Protein AF-A0A848DSX6-F1 (afdb_monomer_lite)

Radius of gyration: 19.93 Å; chains: 1; bounding box: 46×34×66 Å

Sequence (196 aa):
MTITPATATTQTGYCTSQAIRSPGSRGRYTVILGDTEESAELEASHLDRLSPAVDGFVLAASRLPDAELADLHGKPVVLFDREVSGLPSVVTDSAEGSRQIIEHLVALGHRSITYLLAIGALQRLLRRGVDVPGAVSVVGYDDIFGSDFCNPPPTTLTGPAEQAGPAGPALDRPGSPDPHLPLTRESGSPRPRVGV

pLDDT: mean 73.38, std 21.45, range [29.53, 96.94]

Secondary structure (DSSP, 8-state):
----EEEESTTHHHHHHHHHT-TT-------EEE--TT-HHHHHHHHHHHGGG-SEEEEES--S-HHHHHTSTT--EEEES---TTS-EE---HHHHHHHHHHHHHHTT--------HHHHHHHHHHTT--TTTT---EEES--GGGGGSSSPPEEEPPHHHHSTT--S------PPPS---EEE---PPPP----

Structure (mmCIF, N/CA/C/O backbone):
data_AF-A0A848DSX6-F1
#
_entry.id   AF-A0A848DSX6-F1
#
loop_
_atom_site.group_PDB
_atom_site.id
_atom_site.type_symbol
_atom_site.label_atom_id
_atom_site.label_alt_id
_atom_site.label_comp_id
_atom_site.label_asym_id
_atom_site.label_entity_id
_atom_site.label_seq_id
_atom_site.pdbx_PDB_ins_code
_atom_site.Cartn_x
_atom_site.Cartn_y
_atom_site.Cartn_z
_atom_site.occupancy
_atom_site.B_iso_or_equiv
_atom_site.auth_seq_id
_atom_site.auth_comp_id
_atom_site.auth_asym_id
_atom_site.auth_atom_id
_atom_site.pdbx_PDB_model_num
ATOM 1 N N . MET A 1 1 ? -17.002 14.402 22.858 1.00 32.16 1 MET A N 1
ATOM 2 C CA . MET A 1 1 ? -16.662 13.003 22.556 1.00 32.16 1 MET A CA 1
ATOM 3 C C . MET A 1 1 ? -15.374 13.058 21.765 1.00 32.16 1 MET A C 1
ATOM 5 O O . MET A 1 1 ? -15.381 13.549 20.644 1.00 32.16 1 MET A O 1
ATOM 9 N N . THR A 1 2 ? -14.260 12.785 22.435 1.00 36.38 2 THR A N 1
ATOM 10 C CA . THR A 1 2 ? -12.929 12.774 21.819 1.00 36.38 2 THR A CA 1
ATOM 11 C C . THR A 1 2 ? -12.846 11.486 21.018 1.00 36.38 2 THR A C 1
ATOM 13 O O . THR A 1 2 ? -13.298 10.465 21.515 1.00 36.38 2 THR A O 1
ATOM 16 N N . ILE A 1 3 ? -12.386 11.550 19.772 1.00 41.19 3 ILE A N 1
ATOM 17 C CA . ILE A 1 3 ? -12.010 10.353 19.023 1.00 41.19 3 ILE A CA 1
ATOM 18 C C . ILE A 1 3 ? -10.488 10.338 19.013 1.00 41.19 3 ILE A C 1
ATOM 20 O O . ILE A 1 3 ? -9.867 11.272 18.514 1.00 41.19 3 ILE A O 1
ATOM 24 N N . THR A 1 4 ? -9.875 9.333 19.615 1.00 42.12 4 THR A N 1
ATOM 25 C CA . THR A 1 4 ? -8.427 9.130 19.527 1.00 42.12 4 THR A CA 1
ATOM 26 C C . THR A 1 4 ? -8.168 8.114 18.418 1.00 42.12 4 THR A C 1
ATOM 28 O O . THR A 1 4 ? -8.227 6.927 18.713 1.00 42.12 4 THR A O 1
ATOM 31 N N . PRO A 1 5 ? -7.983 8.495 17.138 1.00 46.31 5 PRO A N 1
ATOM 32 C CA . PRO A 1 5 ? -7.716 7.512 16.097 1.00 46.31 5 PRO A CA 1
ATOM 33 C C . PRO A 1 5 ? -6.292 6.970 16.247 1.00 46.31 5 PRO A C 1
ATOM 35 O O . PRO A 1 5 ? -5.333 7.740 16.362 1.00 46.31 5 PRO A O 1
ATOM 38 N N . ALA A 1 6 ? -6.158 5.645 16.226 1.00 44.06 6 ALA A N 1
ATOM 39 C CA . ALA A 1 6 ? -4.888 5.000 15.928 1.00 44.06 6 ALA A CA 1
ATOM 40 C C . ALA A 1 6 ? -4.778 4.791 14.411 1.00 44.06 6 ALA A C 1
ATOM 42 O O . ALA A 1 6 ? -5.692 4.205 13.828 1.00 44.06 6 ALA A O 1
ATOM 43 N N . THR A 1 7 ? -3.707 5.280 13.780 1.00 50.25 7 THR A N 1
ATOM 44 C CA . THR A 1 7 ? -3.407 5.016 12.362 1.00 50.25 7 THR A CA 1
ATOM 45 C C . THR A 1 7 ? -2.271 4.007 12.259 1.00 50.25 7 THR A C 1
ATOM 47 O O . THR A 1 7 ? -1.223 4.224 12.867 1.00 50.25 7 THR A O 1
ATOM 50 N N . ALA A 1 8 ? -2.470 2.935 11.491 1.00 40.97 8 ALA A N 1
ATOM 51 C CA . ALA A 1 8 ? -1.435 1.964 11.140 1.00 40.97 8 ALA A CA 1
ATOM 52 C C . ALA A 1 8 ? -0.819 2.280 9.757 1.00 40.97 8 ALA A C 1
ATOM 54 O O . ALA A 1 8 ? -1.580 2.567 8.836 1.00 40.97 8 ALA A O 1
ATOM 55 N N . THR A 1 9 ? 0.516 2.194 9.616 1.00 44.34 9 THR A N 1
ATOM 56 C CA . THR A 1 9 ? 1.320 2.074 8.360 1.00 44.34 9 THR A CA 1
ATOM 57 C C . THR A 1 9 ? 2.111 3.309 7.853 1.00 44.34 9 THR A C 1
ATOM 59 O O . THR A 1 9 ? 1.690 4.467 7.926 1.00 44.34 9 THR A O 1
ATOM 62 N N . THR A 1 10 ? 3.297 3.011 7.301 1.00 41.25 10 THR A N 1
ATOM 63 C CA . THR A 1 10 ? 4.564 3.777 7.265 1.00 41.25 10 THR A CA 1
ATOM 64 C C . THR A 1 10 ? 4.661 4.967 6.282 1.00 41.25 10 THR A C 1
ATOM 66 O O . THR A 1 10 ? 5.623 5.725 6.352 1.00 41.25 10 THR A O 1
ATOM 69 N N . GLN A 1 11 ? 3.674 5.223 5.413 1.00 42.34 11 GLN A N 1
ATOM 70 C CA . GLN A 1 11 ? 3.642 6.441 4.567 1.00 42.34 11 GLN A CA 1
ATOM 71 C C . GLN A 1 11 ? 2.221 6.999 4.395 1.00 42.34 11 GLN A C 1
ATOM 73 O O . GLN A 1 11 ? 1.993 8.201 4.546 1.00 42.34 11 GLN A O 1
ATOM 78 N N . THR A 1 12 ? 1.234 6.116 4.235 1.00 49.44 12 THR A N 1
ATOM 79 C CA . THR A 1 12 ? -0.200 6.447 4.260 1.00 49.44 12 THR A CA 1
ATOM 80 C C . THR A 1 12 ? -0.631 7.119 5.568 1.00 49.44 12 THR A C 1
ATOM 82 O O . THR A 1 12 ? -1.540 7.956 5.578 1.00 49.44 12 THR A O 1
ATOM 85 N N . GLY A 1 13 ? 0.064 6.827 6.674 1.00 51.28 13 GLY A N 1
ATOM 86 C CA . GLY A 1 13 ? -0.155 7.469 7.966 1.00 51.28 13 GLY A CA 1
ATOM 87 C C . GLY A 1 13 ? 0.056 8.987 7.952 1.00 51.28 13 GLY A C 1
ATOM 88 O O . GLY A 1 13 ? -0.668 9.702 8.645 1.00 51.28 13 GLY A O 1
ATOM 89 N N . TYR A 1 14 ? 0.973 9.512 7.128 1.00 51.62 14 TYR A N 1
ATOM 90 C CA . TYR A 1 14 ? 1.219 10.955 7.052 1.00 51.62 14 TYR A CA 1
ATOM 91 C C . TYR A 1 14 ? 0.039 11.692 6.408 1.00 51.62 14 TYR A C 1
ATOM 93 O O . TYR A 1 14 ? -0.532 12.582 7.043 1.00 51.62 14 TYR A O 1
ATOM 101 N N . CYS A 1 15 ? -0.399 11.265 5.219 1.00 51.78 15 CYS A N 1
ATOM 102 C CA . CYS A 1 15 ? -1.561 11.838 4.529 1.00 51.78 15 CYS A CA 1
ATOM 103 C C . CYS A 1 15 ? -2.845 11.694 5.360 1.00 51.78 15 CYS A C 1
ATOM 105 O O . CYS A 1 15 ? -3.596 12.655 5.530 1.00 51.78 15 CYS A O 1
ATOM 107 N N . THR A 1 16 ? -3.043 10.531 5.989 1.00 54.22 16 THR A N 1
ATOM 108 C CA . THR A 1 16 ? -4.184 10.282 6.884 1.00 54.22 16 THR A CA 1
ATOM 109 C C . THR A 1 16 ? -4.165 11.221 8.096 1.00 54.22 16 THR A C 1
ATOM 111 O O . THR A 1 16 ? -5.185 11.820 8.442 1.00 54.22 16 THR A O 1
ATOM 114 N N . SER A 1 17 ? -2.997 11.429 8.718 1.00 55.53 17 SER A N 1
ATOM 115 C CA . SER A 1 17 ? -2.856 12.358 9.849 1.00 55.53 17 SER A CA 1
ATOM 116 C C . SER A 1 17 ? -3.124 13.817 9.458 1.00 55.53 17 SER A C 1
ATOM 118 O O . SER A 1 17 ? -3.636 14.595 10.270 1.00 55.53 17 SER A O 1
ATOM 120 N N . GLN A 1 18 ? -2.807 14.200 8.216 1.00 54.41 18 GLN A N 1
ATOM 121 C CA . GLN A 1 18 ? -3.107 15.526 7.683 1.00 54.41 18 GLN A CA 1
ATOM 122 C C . GLN A 1 18 ? -4.596 15.702 7.374 1.00 54.41 18 GLN A C 1
ATOM 124 O O . GLN A 1 18 ? -5.161 16.734 7.741 1.00 54.41 18 GLN A O 1
ATOM 129 N N . ALA A 1 19 ? -5.243 14.693 6.785 1.00 55.66 19 ALA A N 1
ATOM 130 C CA . ALA A 1 19 ? -6.680 14.699 6.519 1.00 55.66 19 ALA A CA 1
ATOM 131 C C . ALA A 1 19 ? -7.494 14.839 7.821 1.00 55.66 19 ALA A C 1
ATOM 133 O O . ALA A 1 19 ? -8.387 15.676 7.930 1.00 55.66 19 ALA A O 1
ATOM 134 N N . ILE A 1 20 ? -7.121 14.119 8.883 1.00 56.25 20 ILE A N 1
ATOM 135 C CA . ILE A 1 20 ? -7.813 14.215 10.182 1.00 56.25 20 ILE A CA 1
ATOM 136 C C . ILE A 1 20 ? -7.676 15.619 10.815 1.00 56.25 20 ILE A C 1
ATOM 138 O O . ILE A 1 20 ? -8.567 16.070 11.536 1.00 56.25 20 ILE A O 1
ATOM 142 N N . ARG A 1 21 ? -6.580 16.343 10.543 1.00 51.91 21 ARG A N 1
ATOM 143 C CA . ARG A 1 21 ? -6.243 17.642 11.166 1.00 51.91 21 ARG A CA 1
ATOM 144 C C . ARG A 1 21 ? -6.783 18.879 10.440 1.00 51.91 21 ARG A C 1
ATOM 146 O O . ARG A 1 21 ? -6.431 20.002 10.804 1.00 51.91 21 ARG A O 1
ATOM 153 N N . SER A 1 22 ? -7.613 18.707 9.422 1.00 48.25 22 SER A N 1
ATOM 154 C CA . SER A 1 22 ? -8.060 19.795 8.552 1.00 48.25 22 SER A CA 1
ATOM 155 C C . SER A 1 22 ? -8.807 20.938 9.286 1.00 48.25 22 SER A C 1
ATOM 157 O O . SER A 1 22 ? -9.561 20.688 10.237 1.00 48.25 22 SER A O 1
ATOM 159 N N . PRO A 1 23 ? -8.657 22.212 8.843 1.00 42.34 23 PRO A N 1
ATOM 160 C CA . PRO A 1 23 ? -9.065 23.416 9.596 1.00 42.34 23 PRO A CA 1
ATOM 161 C C . PRO A 1 23 ? -10.576 23.610 9.830 1.00 42.34 23 PRO A C 1
ATOM 163 O O . PRO A 1 23 ? -10.979 24.599 10.438 1.00 42.34 23 PRO A O 1
ATOM 166 N N . GLY A 1 24 ? -11.424 22.702 9.340 1.00 45.44 24 GLY A N 1
ATOM 167 C CA . GLY A 1 24 ? -12.879 22.744 9.518 1.00 45.44 24 GLY A CA 1
ATOM 168 C C . GLY A 1 24 ? -13.409 21.857 10.648 1.00 45.44 24 GLY A C 1
ATOM 169 O O . GLY A 1 24 ? -14.580 21.977 11.015 1.00 45.44 24 GLY A O 1
ATOM 170 N N . SER A 1 25 ? -12.584 20.967 11.212 1.00 48.25 25 SER A N 1
ATOM 171 C CA . SER A 1 25 ? -13.030 20.056 12.267 1.00 48.25 25 SER A CA 1
ATOM 172 C C . SER A 1 25 ? -13.048 20.766 13.628 1.00 48.25 25 SER A C 1
ATOM 174 O O . SER A 1 25 ? -12.044 21.257 14.133 1.00 48.25 25 SER A O 1
ATOM 176 N N . ARG A 1 26 ? -14.229 20.853 14.250 1.00 45.62 26 ARG A N 1
ATOM 177 C CA . ARG A 1 26 ? -14.405 21.442 15.594 1.00 45.62 26 ARG A CA 1
ATOM 178 C C . ARG A 1 26 ? -14.001 20.487 16.732 1.00 45.62 26 ARG A C 1
ATOM 180 O O . ARG A 1 26 ? -14.232 20.798 17.899 1.00 45.62 26 ARG A O 1
ATOM 187 N N . GLY A 1 27 ? -13.435 19.325 16.406 1.00 55.62 27 GLY A N 1
ATOM 188 C CA . GLY A 1 27 ? -13.006 18.311 17.366 1.00 55.62 27 GLY A CA 1
ATOM 189 C C . GLY A 1 27 ? -11.527 18.459 17.706 1.00 55.62 27 GLY A C 1
ATOM 190 O O . GLY A 1 27 ? -10.691 18.603 16.821 1.00 55.62 27 GLY A O 1
ATOM 191 N N . ARG A 1 28 ? -11.185 18.410 18.996 1.00 62.72 28 ARG A N 1
ATOM 192 C CA . ARG A 1 28 ? -9.802 18.159 19.416 1.00 62.72 28 ARG A CA 1
ATOM 193 C C . ARG A 1 28 ? -9.592 16.651 19.378 1.00 62.72 28 ARG A C 1
ATOM 195 O O . ARG A 1 28 ? -10.238 15.942 20.145 1.00 62.72 28 ARG A O 1
ATOM 202 N N . TYR A 1 29 ? -8.718 16.189 18.495 1.00 69.81 29 TYR A N 1
ATOM 203 C CA . TYR A 1 29 ? -8.348 14.782 18.381 1.00 69.81 29 TYR A CA 1
ATOM 204 C C . TYR A 1 29 ? -6.880 14.602 18.752 1.00 69.81 29 TYR A C 1
ATOM 206 O O . TYR A 1 29 ? -6.040 15.438 18.409 1.00 69.81 29 TYR A O 1
ATOM 214 N N . THR A 1 30 ? -6.585 13.503 19.436 1.00 74.00 30 THR A N 1
ATOM 215 C CA . THR A 1 30 ? -5.219 13.023 19.643 1.00 74.00 30 THR A CA 1
ATOM 216 C C . THR A 1 30 ? -5.027 11.834 18.718 1.00 74.00 30 THR A C 1
ATOM 218 O O . THR A 1 30 ? -5.784 10.877 18.804 1.00 74.00 30 THR A O 1
ATOM 221 N N . VAL A 1 31 ? -4.047 11.895 17.821 1.00 77.06 31 VAL A N 1
ATOM 222 C CA . VAL A 1 31 ? -3.745 10.785 16.908 1.00 77.06 31 VAL A CA 1
ATOM 223 C C . VAL A 1 31 ? -2.615 9.959 17.510 1.00 77.06 31 VAL A C 1
ATOM 225 O O . VAL A 1 31 ? -1.581 10.519 17.879 1.00 77.06 31 VAL A O 1
ATOM 228 N N . ILE A 1 32 ? -2.809 8.645 17.605 1.00 80.19 32 ILE A N 1
ATOM 229 C CA . ILE A 1 32 ? -1.748 7.690 17.938 1.00 80.19 32 ILE A CA 1
ATOM 230 C C . ILE A 1 32 ? -1.324 7.020 16.631 1.00 80.19 32 ILE A C 1
ATOM 232 O O . ILE A 1 32 ? -2.162 6.587 15.852 1.00 80.19 32 ILE A O 1
ATOM 236 N N . LEU A 1 33 ? -0.028 6.955 16.353 1.00 80.88 33 LEU A N 1
ATOM 237 C CA . LEU A 1 33 ? 0.476 6.266 15.166 1.00 80.88 33 LEU A CA 1
ATOM 238 C C . LEU A 1 33 ? 1.100 4.940 15.594 1.00 80.88 33 LEU A C 1
ATOM 240 O O . LEU A 1 33 ? 1.902 4.911 16.528 1.00 80.88 33 LEU A O 1
ATOM 244 N N . GLY A 1 34 ? 0.717 3.861 14.919 1.00 80.44 34 GLY A N 1
ATOM 245 C CA . GLY A 1 34 ? 1.351 2.553 15.007 1.00 80.44 34 GLY A CA 1
ATOM 246 C C . GLY A 1 34 ? 1.945 2.181 13.653 1.00 80.44 34 GLY A C 1
ATOM 247 O O . GLY A 1 34 ? 1.364 2.471 12.615 1.00 80.44 34 GLY A O 1
ATOM 248 N N . ASP A 1 35 ? 3.103 1.539 13.640 1.00 82.25 35 ASP A N 1
ATOM 249 C CA . ASP A 1 35 ? 3.588 0.853 12.445 1.00 82.25 35 ASP A CA 1
ATOM 250 C C . ASP A 1 35 ? 3.368 -0.641 12.655 1.00 82.25 35 ASP A C 1
ATOM 252 O O . ASP A 1 35 ? 3.690 -1.164 13.719 1.00 82.25 35 ASP A O 1
ATOM 256 N N . THR A 1 36 ? 2.753 -1.308 11.689 1.00 83.88 36 THR A N 1
ATOM 257 C CA . THR A 1 36 ? 2.491 -2.748 11.748 1.00 83.88 36 THR A CA 1
ATOM 258 C C . THR A 1 36 ? 3.470 -3.534 10.892 1.00 83.88 36 THR A C 1
ATOM 260 O O . THR A 1 36 ? 3.379 -4.756 10.869 1.00 83.88 36 THR A O 1
ATOM 263 N N . GLU A 1 37 ? 4.403 -2.857 10.210 1.00 82.00 37 GLU A N 1
ATOM 264 C CA . GLU A 1 37 ? 5.414 -3.460 9.337 1.00 82.00 37 GLU A CA 1
ATOM 265 C C . GLU A 1 37 ? 4.804 -4.483 8.379 1.00 82.00 37 GLU A C 1
ATOM 267 O O . GLU A 1 37 ? 5.350 -5.565 8.160 1.00 82.00 37 GLU A O 1
ATOM 272 N N . GLU A 1 38 ? 3.623 -4.164 7.840 1.00 80.62 38 GLU A N 1
ATOM 273 C CA . GLU A 1 38 ? 2.927 -5.051 6.919 1.00 80.62 38 GLU A CA 1
ATOM 274 C C . GLU A 1 38 ? 2.583 -6.442 7.535 1.00 80.62 38 GLU A C 1
ATOM 276 O O . GLU A 1 38 ? 2.304 -7.397 6.815 1.00 80.62 38 GLU A O 1
ATOM 281 N N . SER A 1 39 ? 2.565 -6.605 8.860 1.00 84.44 39 SER A N 1
ATOM 282 C CA . SER A 1 39 ? 2.244 -7.869 9.544 1.00 84.44 39 SER A CA 1
ATOM 283 C C . SER A 1 39 ? 0.853 -7.828 10.170 1.00 84.44 39 SER A C 1
ATOM 285 O O . SER A 1 39 ? 0.536 -6.942 10.965 1.00 84.44 39 SER A O 1
ATOM 287 N N . ALA A 1 40 ? 0.038 -8.841 9.856 1.00 88.31 40 ALA A N 1
ATOM 288 C CA . ALA A 1 40 ? -1.275 -9.025 10.472 1.00 88.31 40 ALA A CA 1
ATOM 289 C C . ALA A 1 40 ? -1.152 -9.297 11.981 1.00 88.31 40 ALA A C 1
ATOM 291 O O . ALA A 1 40 ? -1.955 -8.817 12.774 1.00 88.31 40 ALA A O 1
ATOM 292 N N . GLU A 1 41 ? -0.115 -10.027 12.395 1.00 89.75 41 GLU A N 1
ATOM 293 C CA . GLU A 1 41 ? 0.139 -10.370 13.793 1.00 89.75 41 GLU A CA 1
ATOM 294 C C . GLU A 1 41 ? 0.525 -9.136 14.622 1.00 89.75 41 GLU A C 1
ATOM 296 O O . GLU A 1 41 ? 0.014 -8.942 15.729 1.00 89.75 41 GLU A O 1
ATOM 301 N N . LEU A 1 42 ? 1.410 -8.283 14.089 1.00 88.19 42 LEU A N 1
ATOM 302 C CA . LEU A 1 42 ? 1.767 -7.014 14.730 1.00 88.19 42 LEU A CA 1
ATOM 303 C C . LEU A 1 42 ? 0.577 -6.055 14.765 1.00 88.19 42 LEU A C 1
ATOM 305 O O . LEU A 1 42 ? 0.367 -5.391 15.780 1.00 88.19 42 LEU A O 1
ATOM 309 N N . GLU A 1 43 ? -0.217 -6.013 13.694 1.00 90.06 43 GLU A N 1
ATOM 310 C CA . GLU A 1 43 ? -1.453 -5.238 13.638 1.00 90.06 43 GLU A CA 1
ATOM 311 C C . GLU A 1 43 ? -2.425 -5.659 14.743 1.00 90.06 43 GLU A C 1
ATOM 313 O O . GLU A 1 43 ? -2.763 -4.824 15.581 1.00 90.06 43 GLU A O 1
ATOM 318 N N . ALA A 1 44 ? -2.778 -6.943 14.843 1.00 90.31 44 ALA A N 1
ATOM 319 C CA . ALA A 1 44 ? -3.660 -7.454 15.895 1.00 90.31 44 ALA A CA 1
ATOM 320 C C . ALA A 1 44 ? -3.145 -7.109 17.306 1.00 90.31 44 ALA A C 1
ATOM 322 O O . ALA A 1 44 ? -3.874 -6.547 18.122 1.00 90.31 44 ALA A O 1
ATOM 323 N N . SER A 1 45 ? -1.854 -7.347 17.570 1.00 89.81 45 SER A N 1
ATOM 324 C CA . SER A 1 45 ? -1.217 -7.015 18.853 1.00 89.81 45 SER A CA 1
ATOM 325 C C . SER A 1 45 ? -1.283 -5.514 19.180 1.00 89.81 45 SER A C 1
ATOM 327 O O . SER A 1 45 ? -1.478 -5.129 20.338 1.00 89.81 45 SER A O 1
ATOM 329 N N . HIS A 1 46 ? -1.128 -4.635 18.186 1.00 88.50 46 HIS A N 1
ATOM 330 C CA . HIS A 1 46 ? -1.276 -3.193 18.381 1.00 88.50 46 HIS A CA 1
ATOM 331 C C . HIS A 1 46 ? -2.723 -2.792 18.657 1.00 88.50 46 HIS A C 1
ATOM 333 O O . HIS A 1 46 ? -2.950 -1.975 19.553 1.00 88.50 46 HIS A O 1
ATOM 339 N N . LEU A 1 47 ? -3.690 -3.375 17.948 1.00 89.94 47 LEU A N 1
ATOM 340 C CA . LEU A 1 47 ? -5.109 -3.094 18.158 1.00 89.94 47 LEU A CA 1
ATOM 341 C C . LEU A 1 47 ? -5.563 -3.543 19.546 1.00 89.94 47 LEU A C 1
ATOM 343 O O . LEU A 1 47 ? -6.142 -2.731 20.264 1.00 89.94 47 LEU A O 1
ATOM 347 N N . ASP A 1 48 ? -5.184 -4.744 19.985 1.00 90.62 48 ASP A N 1
ATOM 348 C CA . ASP A 1 48 ? -5.477 -5.249 21.331 1.00 90.62 48 ASP A CA 1
ATOM 349 C C . ASP A 1 48 ? -4.938 -4.313 22.423 1.00 90.62 48 ASP A C 1
ATOM 351 O O . ASP A 1 48 ? -5.633 -3.964 23.382 1.00 90.62 48 ASP A O 1
ATOM 355 N N . ARG A 1 49 ? -3.683 -3.870 22.277 1.00 89.62 49 ARG A N 1
ATOM 356 C CA . ARG A 1 49 ? -3.012 -3.017 23.269 1.00 89.62 49 ARG A CA 1
ATOM 357 C C . ARG A 1 49 ? -3.553 -1.595 23.294 1.00 89.62 49 ARG A C 1
ATOM 359 O O . ARG A 1 49 ? -3.599 -0.988 24.364 1.00 89.62 49 ARG A O 1
ATOM 366 N N . LEU A 1 50 ? -3.901 -1.046 22.133 1.00 89.50 50 LEU A N 1
ATOM 367 C CA . LEU A 1 50 ? -4.367 0.333 22.012 1.00 89.50 50 LEU A CA 1
ATOM 368 C C . LEU A 1 50 ? -5.868 0.456 22.232 1.00 89.50 50 LEU A C 1
ATOM 370 O O . LEU A 1 50 ? -6.301 1.516 22.677 1.00 89.50 50 LEU A O 1
ATOM 374 N N . SER A 1 51 ? -6.641 -0.610 21.998 1.00 89.75 51 SER A N 1
ATOM 375 C CA . SER A 1 51 ? -8.099 -0.617 22.118 1.00 89.75 51 SER A CA 1
ATOM 376 C C . SER A 1 51 ? -8.572 0.061 23.404 1.00 89.75 51 SER A C 1
ATOM 378 O O . SER A 1 51 ? -9.319 1.024 23.285 1.00 89.75 51 SER A O 1
ATOM 380 N N . PRO A 1 52 ? -8.093 -0.252 24.624 1.00 90.38 52 PRO A N 1
ATOM 381 C CA . PRO A 1 52 ? -8.580 0.412 25.840 1.00 90.38 52 PRO A CA 1
ATOM 382 C C . PRO A 1 52 ? -8.366 1.936 25.894 1.00 90.38 52 PRO A C 1
ATOM 384 O O . PRO A 1 52 ? -9.078 2.617 26.628 1.00 90.38 52 PRO A O 1
ATOM 387 N N . ALA A 1 53 ? -7.396 2.468 25.147 1.00 88.19 53 ALA A N 1
ATOM 388 C CA . ALA A 1 53 ? -6.987 3.873 25.179 1.00 88.19 53 ALA A CA 1
ATOM 389 C C . ALA A 1 53 ? -7.528 4.714 24.009 1.00 88.19 53 ALA A C 1
ATOM 391 O O . ALA A 1 53 ? -7.372 5.935 24.025 1.00 88.19 53 ALA A O 1
ATOM 392 N N . VAL A 1 54 ? -8.136 4.081 23.000 1.00 85.88 54 VAL A N 1
ATOM 393 C CA . VAL A 1 54 ? -8.621 4.749 21.784 1.00 85.88 54 VAL A CA 1
ATOM 394 C C . VAL A 1 54 ? -10.129 4.640 21.631 1.00 85.88 54 VAL A C 1
ATOM 396 O O . VAL A 1 54 ? -10.750 3.691 22.097 1.00 85.88 54 VAL A O 1
ATOM 399 N N . ASP A 1 55 ? -10.745 5.595 20.949 1.00 85.00 55 ASP A N 1
ATOM 400 C CA . ASP A 1 55 ? -12.203 5.619 20.753 1.00 85.00 55 ASP A CA 1
ATOM 401 C C . ASP A 1 55 ? -12.627 4.993 19.417 1.00 85.00 55 ASP A C 1
ATOM 403 O O . ASP A 1 55 ? -13.808 4.738 19.203 1.00 85.00 55 ASP A O 1
ATOM 407 N N . GLY A 1 56 ? -11.671 4.756 18.519 1.00 86.12 56 GLY A N 1
ATOM 408 C CA . GLY A 1 56 ? -11.885 4.183 17.197 1.00 86.12 56 GLY A CA 1
ATOM 409 C C . GLY A 1 56 ? -10.571 4.028 16.437 1.00 86.12 56 GLY A C 1
ATOM 410 O O . GLY A 1 56 ? -9.520 4.493 16.884 1.00 86.12 56 GLY A O 1
ATOM 411 N N . PHE A 1 57 ? -10.641 3.381 15.281 1.00 88.12 57 PHE A N 1
ATOM 412 C CA . PHE A 1 57 ? -9.472 3.021 14.487 1.00 88.12 57 PHE A CA 1
ATOM 413 C C . PHE A 1 57 ? -9.567 3.548 13.060 1.00 88.12 57 PHE A C 1
ATOM 415 O O . PHE A 1 57 ? -10.640 3.572 12.456 1.00 88.12 57 PHE A O 1
ATOM 422 N N . VAL A 1 58 ? -8.415 3.941 12.517 1.00 86.44 58 VAL A N 1
ATOM 423 C CA . VAL A 1 58 ? -8.241 4.184 11.087 1.00 86.44 58 VAL A CA 1
ATOM 424 C C . VAL A 1 58 ? -7.159 3.234 10.595 1.00 86.44 58 VAL A C 1
ATOM 426 O O . VAL A 1 58 ? -5.998 3.372 10.971 1.00 86.44 58 VAL A O 1
ATOM 429 N N . LEU A 1 59 ? -7.525 2.252 9.780 1.00 86.25 59 LEU A N 1
ATOM 430 C CA . LEU A 1 59 ? -6.605 1.196 9.356 1.00 86.25 59 LEU A CA 1
ATOM 431 C C . LEU A 1 59 ? -6.242 1.387 7.888 1.00 86.25 59 LEU A C 1
ATOM 433 O O . LEU A 1 59 ? -7.107 1.269 7.021 1.00 86.25 59 LEU A O 1
ATOM 437 N N . ALA A 1 60 ? -4.974 1.690 7.608 1.00 82.81 60 ALA A N 1
ATOM 438 C CA . ALA A 1 60 ? -4.491 1.876 6.245 1.00 82.81 60 ALA A CA 1
ATOM 439 C C . ALA A 1 60 ? -3.813 0.607 5.723 1.00 82.81 60 ALA A C 1
ATOM 441 O O . ALA A 1 60 ? -2.871 0.115 6.347 1.00 82.81 60 ALA A O 1
ATOM 442 N N . ALA A 1 61 ? -4.300 0.106 4.583 1.00 82.06 61 ALA A N 1
ATOM 443 C CA . ALA A 1 61 ? -3.852 -1.122 3.929 1.00 82.06 61 ALA A CA 1
ATOM 444 C C . ALA A 1 61 ? -3.746 -2.315 4.903 1.00 82.06 61 ALA A C 1
ATOM 446 O O . ALA A 1 61 ? -2.784 -3.082 4.863 1.00 82.06 61 ALA A O 1
ATOM 447 N N . SER A 1 62 ? -4.735 -2.441 5.803 1.00 86.94 62 SER A N 1
ATOM 448 C CA . SER A 1 62 ? -4.780 -3.478 6.845 1.00 86.94 62 SER A CA 1
ATOM 449 C C . SER A 1 62 ? -4.525 -4.868 6.267 1.00 86.94 62 SER A C 1
ATOM 451 O O . SER A 1 62 ? -4.991 -5.173 5.165 1.00 86.94 62 SER A O 1
ATOM 453 N N . ARG A 1 63 ? -3.861 -5.737 7.033 1.00 87.88 63 ARG A N 1
ATOM 454 C CA . ARG A 1 63 ? -3.628 -7.149 6.681 1.00 87.88 63 ARG A CA 1
ATOM 455 C C . ARG A 1 63 ? -4.552 -8.121 7.410 1.00 87.88 63 ARG A C 1
ATOM 457 O O . ARG A 1 63 ? -4.513 -9.314 7.122 1.00 87.88 63 ARG A O 1
ATOM 464 N N . LEU A 1 64 ? -5.394 -7.632 8.320 1.00 90.44 64 LEU A N 1
ATOM 465 C CA . LEU A 1 64 ? -6.305 -8.478 9.094 1.00 90.44 64 LEU A CA 1
ATOM 466 C C . LEU A 1 64 ? -7.412 -9.094 8.229 1.00 90.44 64 LEU A C 1
ATOM 468 O O . LEU A 1 64 ? -7.831 -8.478 7.253 1.00 90.44 64 LEU A O 1
ATOM 472 N N . PRO A 1 65 ? -7.945 -10.276 8.556 1.00 91.44 65 PRO A N 1
ATOM 473 C CA . PRO A 1 65 ? -9.126 -10.819 7.888 1.00 91.44 65 PRO A CA 1
ATOM 474 C C . PRO A 1 6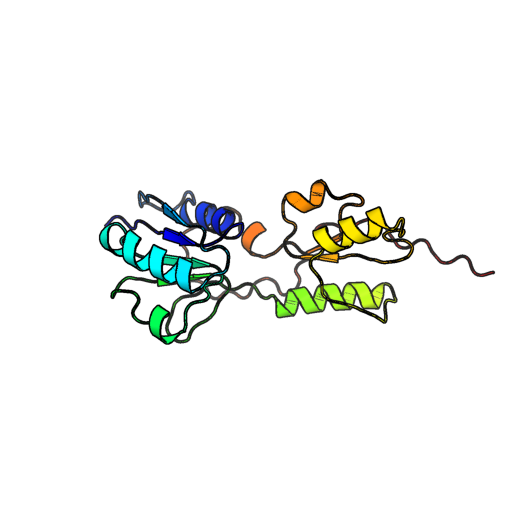5 ? -10.364 -9.915 8.030 1.00 91.44 65 PRO A C 1
ATOM 476 O O . PRO A 1 65 ? -10.574 -9.292 9.068 1.00 91.44 65 PRO A O 1
ATOM 479 N N . ASP A 1 66 ? -11.242 -9.902 7.021 1.00 92.94 66 ASP A N 1
ATOM 480 C CA . ASP A 1 66 ? -12.464 -9.071 7.003 1.00 92.94 66 ASP A CA 1
ATOM 481 C C . ASP A 1 66 ? -13.361 -9.279 8.235 1.00 92.94 66 ASP A C 1
ATOM 483 O O . ASP A 1 66 ? -13.960 -8.333 8.745 1.00 92.94 66 ASP A O 1
ATOM 487 N N . ALA A 1 67 ? -13.432 -10.516 8.735 1.00 88.88 67 ALA A N 1
ATOM 488 C CA . ALA A 1 67 ? -14.220 -10.860 9.915 1.00 88.88 67 ALA A CA 1
ATOM 489 C C . ALA A 1 67 ? -13.711 -10.171 11.193 1.00 88.88 67 ALA A C 1
ATOM 491 O O . ALA A 1 67 ? -14.517 -9.810 12.045 1.00 88.88 67 ALA A O 1
ATOM 492 N N . GLU A 1 68 ? -12.398 -9.963 11.315 1.00 88.44 68 GLU A N 1
ATOM 493 C CA . GLU A 1 68 ? -11.792 -9.280 12.466 1.00 88.44 68 GLU A CA 1
ATOM 494 C C . GLU A 1 68 ? -11.988 -7.762 12.383 1.00 88.44 68 GLU A C 1
ATOM 496 O O . GLU A 1 68 ? -12.185 -7.098 13.397 1.00 88.44 68 GLU A O 1
ATOM 501 N N . LEU A 1 69 ? -12.008 -7.213 11.166 1.00 88.19 69 LEU A N 1
ATOM 502 C CA . LEU A 1 69 ? -12.266 -5.792 10.931 1.00 88.19 69 LEU A CA 1
ATOM 503 C C . LEU A 1 69 ? -13.718 -5.402 11.242 1.00 88.19 69 LEU A C 1
ATOM 505 O O . LEU A 1 69 ? -13.969 -4.294 11.715 1.00 88.19 69 LEU A O 1
ATOM 509 N N . ALA A 1 70 ? -14.669 -6.301 10.973 1.00 84.88 70 ALA A N 1
ATOM 510 C CA . ALA A 1 70 ? -16.097 -6.049 11.160 1.00 84.88 70 ALA A CA 1
ATOM 511 C C . ALA A 1 70 ? -16.511 -5.911 12.636 1.00 84.88 70 ALA A C 1
ATOM 513 O O . ALA A 1 70 ? -17.474 -5.203 12.929 1.00 84.88 70 ALA A O 1
ATOM 514 N N . ASP A 1 71 ? -15.792 -6.561 13.554 1.00 84.44 71 ASP A N 1
ATOM 515 C CA . ASP A 1 71 ? -16.049 -6.504 14.998 1.00 84.44 71 ASP A CA 1
ATOM 516 C C . ASP A 1 71 ? -14.775 -6.171 15.783 1.00 84.44 71 ASP A C 1
ATOM 518 O O . ASP A 1 71 ? -14.347 -6.887 16.692 1.00 84.44 71 ASP A O 1
ATOM 522 N N . LEU A 1 72 ? -14.143 -5.052 15.425 1.00 84.69 72 LEU A N 1
ATOM 523 C CA . LEU A 1 72 ? -12.911 -4.616 16.070 1.00 84.69 72 LEU A CA 1
ATOM 524 C C . LEU A 1 72 ? -13.192 -4.011 17.455 1.00 84.69 72 LEU A C 1
ATOM 526 O O . LEU A 1 72 ? -13.263 -2.793 17.644 1.00 84.69 72 LEU A O 1
ATOM 530 N N . HIS A 1 73 ? -13.383 -4.894 18.435 1.00 83.25 73 HIS A N 1
ATOM 531 C CA . HIS A 1 73 ? -13.710 -4.568 19.827 1.00 83.25 73 HIS A CA 1
ATOM 532 C C . HIS A 1 73 ? -14.964 -3.687 19.980 1.00 83.25 73 HIS A C 1
ATOM 534 O O . HIS A 1 73 ? -15.043 -2.874 20.906 1.00 83.25 73 HIS A O 1
ATOM 540 N N . GLY A 1 74 ? -15.926 -3.801 19.057 1.00 85.00 74 GLY A N 1
ATOM 541 C CA . GLY A 1 74 ? -17.126 -2.962 19.024 1.00 85.00 74 GLY A CA 1
ATOM 542 C C . GLY A 1 74 ? -16.859 -1.465 18.811 1.00 85.00 74 GLY A C 1
ATOM 543 O O . GLY A 1 74 ? -17.703 -0.639 19.171 1.00 85.00 74 GLY A O 1
ATOM 544 N N . LYS A 1 75 ? -15.688 -1.088 18.278 1.00 86.50 75 LYS A N 1
ATOM 545 C CA . LYS A 1 75 ? -15.308 0.314 18.050 1.00 86.50 75 LYS A CA 1
ATOM 546 C C . LYS A 1 75 ? -15.511 0.732 16.594 1.00 86.50 75 LYS A C 1
ATOM 548 O O . LYS A 1 75 ? -15.399 -0.102 15.702 1.00 86.50 75 LYS A O 1
ATOM 553 N N . PRO A 1 76 ? -15.768 2.024 16.322 1.00 86.69 76 PRO A N 1
ATOM 554 C CA . PRO A 1 76 ? -15.789 2.540 14.960 1.00 86.69 76 PRO A CA 1
ATOM 555 C C . PRO A 1 76 ? -14.454 2.300 14.247 1.00 86.69 76 PRO A C 1
ATOM 557 O O . PRO A 1 76 ? -13.393 2.630 14.784 1.00 86.69 76 PRO A O 1
ATOM 560 N N . VAL A 1 77 ? -14.526 1.782 13.022 1.00 87.50 77 VAL A N 1
ATOM 561 C CA . VAL A 1 77 ? -13.378 1.550 12.138 1.00 87.50 77 VAL A CA 1
ATOM 562 C C . VAL A 1 77 ? -13.620 2.259 10.816 1.00 87.50 77 VAL A C 1
ATOM 564 O O . VAL A 1 77 ? -14.712 2.165 10.260 1.00 87.50 77 VAL A O 1
ATOM 567 N N . VAL A 1 78 ? -12.599 2.947 10.311 1.00 85.94 78 VAL A N 1
ATOM 568 C CA . VAL A 1 78 ? -12.538 3.433 8.928 1.00 85.94 78 VAL A CA 1
ATOM 569 C C . VAL A 1 78 ? -11.329 2.803 8.253 1.00 85.94 78 VAL A C 1
ATOM 571 O O . VAL A 1 78 ? -10.229 2.820 8.807 1.00 85.94 78 VAL A O 1
ATOM 574 N N . LEU A 1 79 ? -11.527 2.251 7.062 1.00 84.62 79 LEU A N 1
ATOM 575 C CA . LEU A 1 79 ? -10.451 1.674 6.266 1.00 84.62 79 LEU A CA 1
ATOM 576 C C . LEU A 1 79 ? -9.892 2.705 5.285 1.00 84.62 79 LEU A C 1
ATOM 578 O O . LEU A 1 79 ? -10.615 3.550 4.758 1.00 84.62 79 LEU A O 1
ATOM 582 N N . PHE A 1 80 ? -8.599 2.618 5.017 1.00 80.56 80 PHE A N 1
ATOM 583 C CA . PHE A 1 80 ? -7.942 3.364 3.957 1.00 80.56 80 PHE A CA 1
ATOM 584 C C . PHE A 1 80 ? -7.187 2.385 3.060 1.00 80.56 80 PHE A C 1
ATOM 586 O O . PHE A 1 80 ? -6.524 1.485 3.568 1.00 80.56 80 PHE A O 1
ATOM 593 N N . ASP A 1 81 ? -7.284 2.549 1.741 1.00 78.06 81 ASP A N 1
ATOM 594 C CA . ASP A 1 81 ? -6.634 1.682 0.742 1.00 78.06 81 ASP A CA 1
ATOM 595 C C . ASP A 1 81 ? -7.038 0.194 0.843 1.00 78.06 81 ASP A C 1
ATOM 597 O O . ASP A 1 81 ? -6.306 -0.715 0.459 1.00 78.06 81 ASP A O 1
ATOM 601 N N . ARG A 1 82 ? -8.232 -0.064 1.398 1.00 84.06 82 ARG A N 1
ATOM 602 C CA . ARG A 1 82 ? -8.865 -1.384 1.464 1.00 84.06 82 ARG A CA 1
ATOM 603 C C . ARG A 1 82 ? -10.381 -1.249 1.576 1.00 84.06 82 ARG A C 1
ATOM 605 O O . ARG A 1 82 ? -10.870 -0.472 2.393 1.00 84.06 82 ARG A O 1
ATOM 612 N N . GLU A 1 83 ? -11.113 -2.055 0.812 1.00 86.88 83 GLU A N 1
ATOM 613 C CA . GLU A 1 83 ? -12.573 -2.151 0.904 1.00 86.88 83 GLU A CA 1
ATOM 614 C C . GLU A 1 83 ? -12.986 -3.454 1.586 1.00 86.88 83 GLU A C 1
ATOM 616 O O . GLU A 1 83 ? -12.506 -4.532 1.239 1.00 86.88 83 GLU A O 1
ATOM 621 N N . VAL A 1 84 ? -13.910 -3.348 2.540 1.00 89.44 84 VAL A N 1
ATOM 622 C CA . VAL A 1 84 ? -14.582 -4.485 3.176 1.00 89.44 84 VAL A CA 1
ATOM 623 C C . VAL A 1 84 ? -16.066 -4.159 3.246 1.00 89.44 84 VAL A C 1
ATOM 625 O O . VAL A 1 84 ? -16.457 -3.062 3.653 1.00 89.44 84 VAL A O 1
ATOM 628 N N . SER A 1 85 ? -16.908 -5.109 2.840 1.00 88.94 85 SER A N 1
ATOM 629 C CA . SER A 1 85 ? -18.359 -4.915 2.810 1.00 88.94 85 SER A CA 1
ATOM 630 C C . SER A 1 85 ? -18.896 -4.514 4.187 1.00 88.94 85 SER A C 1
ATOM 632 O O . SER A 1 85 ? -18.719 -5.235 5.164 1.00 88.94 85 SER A O 1
ATOM 634 N N . GLY A 1 86 ? -19.614 -3.390 4.247 1.00 86.62 86 GLY A N 1
ATOM 635 C CA . GLY A 1 86 ? -20.241 -2.892 5.474 1.00 86.62 86 GLY A CA 1
ATOM 636 C C . GLY A 1 86 ? -19.357 -1.989 6.339 1.00 86.62 86 GLY A C 1
ATO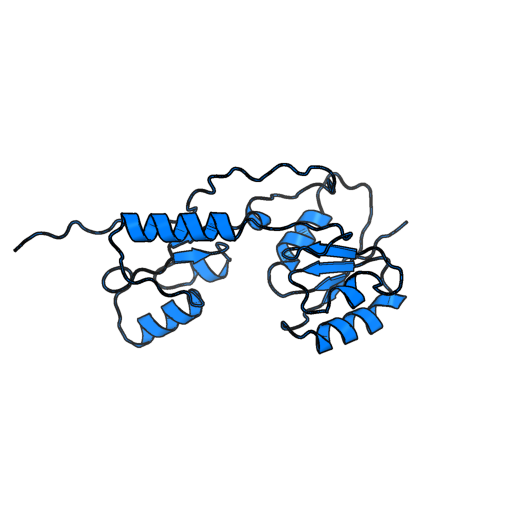M 637 O O . GLY A 1 86 ? -19.863 -1.445 7.318 1.00 86.62 86 GLY A O 1
ATOM 638 N N . LEU A 1 87 ? -18.089 -1.775 5.971 1.00 85.88 87 LEU A N 1
ATOM 639 C CA . LEU A 1 87 ? -17.199 -0.832 6.649 1.00 85.88 87 LEU A CA 1
ATOM 640 C C . LEU A 1 87 ? -16.963 0.423 5.796 1.00 85.88 87 LEU A C 1
ATOM 642 O O . LEU A 1 87 ? -16.791 0.319 4.579 1.00 85.88 87 LEU A O 1
ATOM 646 N N . PRO A 1 88 ? -16.938 1.622 6.408 1.00 83.62 88 PRO A N 1
ATOM 647 C CA . PRO A 1 88 ? -16.585 2.837 5.690 1.00 83.62 88 PRO A CA 1
ATOM 648 C C . PRO A 1 88 ? -15.119 2.765 5.256 1.00 83.62 88 PRO A C 1
ATOM 650 O O . PRO A 1 88 ? -14.238 2.428 6.051 1.00 83.62 88 PRO A O 1
ATOM 653 N N . SER A 1 89 ? -14.856 3.098 3.994 1.00 82.38 89 SER A N 1
ATOM 654 C CA . SER A 1 89 ? -13.515 3.058 3.420 1.00 82.38 89 SER A CA 1
ATOM 655 C C . SER A 1 89 ? -13.238 4.264 2.529 1.00 82.38 89 SER A C 1
ATOM 657 O O . SER A 1 89 ? -14.148 4.864 1.955 1.00 82.38 89 SER A O 1
ATOM 659 N N . VAL A 1 90 ? -11.962 4.628 2.441 1.00 78.44 90 VAL A N 1
ATOM 660 C CA . VAL A 1 90 ? -11.429 5.571 1.458 1.00 78.44 90 VAL A CA 1
ATOM 661 C C . VAL A 1 90 ? -10.401 4.815 0.635 1.00 78.44 90 VAL A C 1
ATOM 663 O O . VAL A 1 90 ? -9.379 4.391 1.170 1.00 78.44 90 VAL A O 1
ATOM 666 N N . VAL A 1 91 ? -10.664 4.632 -0.654 1.00 76.81 91 VAL A N 1
ATOM 667 C CA . VAL A 1 91 ? -9.769 3.888 -1.543 1.00 76.81 91 VAL A CA 1
ATOM 668 C C . VAL A 1 91 ? -9.296 4.722 -2.713 1.00 76.81 91 VAL A C 1
ATOM 670 O O . VAL A 1 91 ? -9.996 5.603 -3.212 1.00 76.81 91 VAL A O 1
ATOM 673 N N . THR A 1 92 ? -8.070 4.428 -3.126 1.00 73.06 92 THR A N 1
ATOM 674 C CA . THR A 1 92 ? -7.452 4.984 -4.322 1.00 73.06 92 THR A CA 1
ATOM 675 C C . THR A 1 92 ? -7.818 4.118 -5.521 1.00 73.06 92 THR A C 1
ATOM 677 O O . THR A 1 92 ? -7.778 2.891 -5.434 1.00 73.06 92 THR A O 1
ATOM 680 N N . ASP A 1 93 ? -8.122 4.742 -6.662 1.00 75.00 93 ASP A N 1
ATOM 681 C CA . ASP A 1 93 ? -8.308 4.016 -7.921 1.00 75.00 93 ASP A CA 1
ATOM 682 C C . ASP A 1 93 ? -6.956 3.595 -8.522 1.00 75.00 93 ASP A C 1
ATOM 684 O O . ASP A 1 93 ? -6.432 4.168 -9.482 1.00 75.00 93 ASP A O 1
ATOM 688 N N . SER A 1 94 ? -6.362 2.575 -7.910 1.00 76.50 94 SER A N 1
ATOM 689 C CA . SER A 1 94 ? -5.083 2.006 -8.334 1.00 76.50 94 SER A CA 1
ATOM 690 C C . SER A 1 94 ? -5.178 1.285 -9.681 1.00 76.50 94 SER A C 1
ATOM 692 O O . SER A 1 94 ? -4.165 1.138 -10.372 1.00 76.50 94 SER A O 1
ATOM 694 N N . ALA A 1 95 ? -6.377 0.848 -10.085 1.00 81.56 95 ALA A N 1
ATOM 695 C CA . ALA A 1 95 ? -6.603 0.216 -11.380 1.00 81.56 95 ALA A CA 1
ATOM 696 C C . ALA A 1 95 ? -6.480 1.243 -12.510 1.00 81.56 95 ALA A C 1
ATOM 698 O O . ALA A 1 95 ? -5.747 1.016 -13.477 1.00 81.56 95 ALA A O 1
ATOM 699 N N . GLU A 1 96 ? -7.130 2.392 -12.351 1.00 83.19 96 GLU A N 1
ATOM 700 C CA . GLU A 1 96 ? -7.039 3.505 -13.286 1.00 83.19 96 GLU A CA 1
ATOM 701 C C . GLU A 1 96 ? -5.621 4.085 -13.338 1.00 83.19 96 GLU A C 1
ATOM 703 O O . GLU A 1 96 ? -5.052 4.249 -14.419 1.00 83.19 96 GLU A O 1
ATOM 708 N N . GLY A 1 97 ? -4.983 4.287 -12.182 1.00 82.75 97 GLY A N 1
ATOM 709 C CA . GLY A 1 97 ? -3.588 4.725 -12.133 1.00 82.75 97 GLY A CA 1
ATOM 710 C C . GLY A 1 97 ? -2.627 3.755 -12.841 1.00 82.75 97 GLY A C 1
ATOM 711 O O . GLY A 1 97 ? -1.758 4.169 -13.614 1.00 82.75 97 GLY A O 1
ATOM 712 N N . SER A 1 98 ? -2.826 2.444 -12.669 1.00 87.75 98 SER A N 1
ATOM 713 C CA . SER A 1 98 ? -2.054 1.420 -13.388 1.00 87.75 98 SER A CA 1
ATOM 714 C C . SER A 1 98 ? -2.304 1.462 -14.898 1.00 87.75 98 SER A C 1
ATOM 716 O O . SER A 1 98 ? -1.357 1.339 -15.680 1.00 87.75 98 SER A O 1
ATOM 718 N N . ARG A 1 99 ? -3.559 1.662 -15.325 1.00 89.38 99 ARG A N 1
ATOM 719 C CA . ARG A 1 99 ? -3.925 1.808 -16.742 1.00 89.38 99 ARG A CA 1
ATOM 720 C C . ARG A 1 99 ? -3.177 2.978 -17.375 1.00 89.38 99 ARG A C 1
ATOM 722 O O . ARG A 1 99 ? -2.559 2.793 -18.420 1.00 89.38 99 ARG A O 1
ATOM 729 N N . GLN A 1 100 ? -3.166 4.139 -16.723 1.00 88.88 100 GLN A N 1
ATOM 730 C CA . GLN A 1 100 ? -2.477 5.337 -17.211 1.00 88.88 100 GLN A CA 1
ATOM 731 C C . GLN A 1 100 ? -0.964 5.122 -17.353 1.00 88.88 100 GLN A C 1
ATOM 733 O O . GLN A 1 100 ?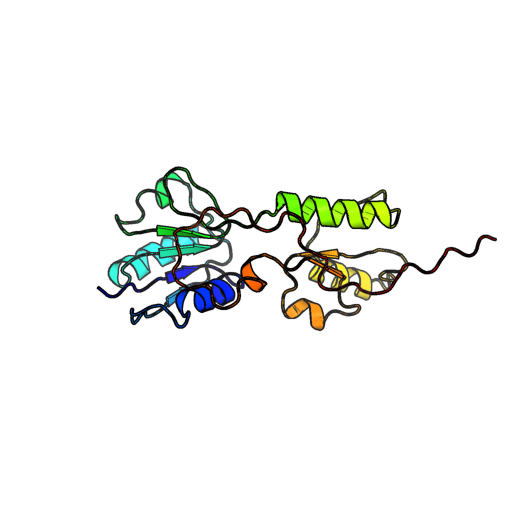 -0.385 5.483 -18.380 1.00 88.88 100 GLN A O 1
ATOM 738 N N . ILE A 1 101 ? -0.320 4.471 -16.376 1.00 92.00 101 ILE A N 1
ATOM 739 C CA . ILE A 1 101 ? 1.109 4.126 -16.459 1.00 92.00 101 ILE A CA 1
ATOM 740 C C . ILE A 1 101 ? 1.382 3.193 -17.644 1.00 92.00 101 ILE A C 1
ATOM 742 O O . ILE A 1 101 ? 2.326 3.411 -18.408 1.00 92.00 101 ILE A O 1
ATOM 746 N N . ILE A 1 102 ? 0.561 2.153 -17.817 1.00 93.94 102 ILE A N 1
ATOM 747 C CA . ILE A 1 102 ? 0.719 1.199 -18.920 1.00 93.94 102 ILE A CA 1
ATOM 748 C C . ILE A 1 102 ? 0.521 1.900 -20.266 1.00 93.94 102 ILE A C 1
ATOM 750 O O . ILE A 1 102 ? 1.329 1.707 -21.174 1.00 93.94 102 ILE A O 1
ATOM 754 N N . GLU A 1 103 ? -0.506 2.736 -20.402 1.00 93.44 103 GLU A N 1
ATOM 755 C CA . GLU A 1 103 ? -0.775 3.495 -21.625 1.00 93.44 103 GLU A CA 1
ATOM 756 C C . GLU A 1 103 ? 0.364 4.444 -21.974 1.00 93.44 103 GLU A C 1
ATOM 758 O O . GLU A 1 103 ? 0.801 4.471 -23.126 1.00 93.44 103 GLU A O 1
ATOM 763 N N . HIS A 1 104 ? 0.906 5.148 -20.980 1.00 92.25 104 HIS A N 1
ATOM 764 C CA . HIS A 1 104 ? 2.078 5.993 -21.157 1.00 92.25 104 HIS A CA 1
ATOM 765 C C . HIS A 1 104 ? 3.278 5.182 -21.673 1.00 92.25 104 HIS A C 1
ATOM 767 O O . HIS A 1 104 ? 3.861 5.514 -22.705 1.00 92.25 104 HIS A O 1
ATOM 773 N N . LEU A 1 105 ? 3.606 4.053 -21.034 1.00 94.12 105 LEU A N 1
ATOM 774 C CA . LEU A 1 105 ? 4.703 3.183 -21.472 1.00 94.12 105 LEU A CA 1
ATOM 775 C C . LEU A 1 105 ? 4.479 2.627 -22.891 1.00 94.12 105 LEU A C 1
ATOM 777 O O . LEU A 1 105 ? 5.409 2.574 -23.700 1.00 94.12 105 LEU A O 1
ATOM 781 N N . VAL A 1 106 ? 3.251 2.231 -23.228 1.00 95.19 106 VAL A N 1
ATOM 782 C CA . VAL A 1 106 ? 2.902 1.733 -24.567 1.00 95.19 106 VAL A CA 1
ATOM 783 C C . VAL A 1 106 ? 3.028 2.831 -25.623 1.00 95.19 106 VAL A C 1
ATOM 785 O O . VAL A 1 106 ? 3.554 2.550 -26.708 1.00 95.19 106 VAL A O 1
ATOM 788 N N . ALA A 1 107 ? 2.603 4.061 -25.310 1.00 93.81 107 ALA A N 1
ATOM 789 C CA . ALA A 1 107 ? 2.727 5.233 -26.176 1.00 93.81 107 ALA A CA 1
ATOM 790 C C . ALA A 1 107 ? 4.196 5.601 -26.444 1.00 93.81 107 ALA A C 1
ATOM 792 O O . ALA A 1 107 ? 4.545 5.967 -27.566 1.00 93.81 107 ALA A O 1
ATOM 793 N N . LEU A 1 108 ? 5.080 5.398 -25.462 1.00 93.50 108 LEU A N 1
ATOM 794 C CA . LEU A 1 108 ? 6.535 5.520 -25.621 1.00 93.50 108 LEU A CA 1
ATOM 795 C C . LEU A 1 108 ? 7.176 4.358 -26.410 1.00 93.50 108 LEU A C 1
ATOM 797 O O . LEU A 1 108 ? 8.373 4.379 -26.699 1.00 93.50 108 LEU A O 1
ATOM 801 N N . GLY A 1 109 ? 6.392 3.345 -26.793 1.00 94.88 109 GLY A N 1
ATOM 802 C CA . GLY A 1 109 ? 6.831 2.218 -27.615 1.00 94.88 109 GLY A CA 1
ATOM 803 C C . GLY A 1 109 ? 7.288 0.987 -26.832 1.00 94.88 109 GLY A C 1
ATOM 804 O O . GLY A 1 109 ? 7.783 0.037 -27.444 1.00 94.88 109 GLY A O 1
ATOM 805 N N . HIS A 1 110 ? 7.108 0.947 -25.508 1.00 96.06 110 HIS A N 1
ATOM 806 C CA . HIS A 1 110 ? 7.422 -0.244 -24.720 1.00 96.06 110 HIS A CA 1
ATOM 807 C C . HIS A 1 110 ? 6.452 -1.395 -25.046 1.00 96.06 110 HIS A C 1
ATOM 809 O O . HIS A 1 110 ? 5.271 -1.201 -25.346 1.00 96.06 110 HIS A O 1
ATOM 815 N N . ARG A 1 111 ? 6.984 -2.622 -25.048 1.00 94.50 111 ARG A N 1
ATOM 816 C CA . ARG A 1 111 ? 6.245 -3.873 -25.328 1.00 94.50 111 ARG A CA 1
ATOM 817 C C . ARG A 1 111 ? 6.478 -4.959 -24.279 1.00 94.50 111 ARG A C 1
ATOM 819 O O . ARG A 1 111 ? 5.727 -5.923 -24.225 1.00 94.50 111 ARG A O 1
ATOM 826 N N . SER A 1 112 ? 7.507 -4.786 -23.453 1.00 96.44 112 SER A N 1
ATOM 827 C CA . SER A 1 112 ? 7.802 -5.615 -22.290 1.00 96.44 112 SER A CA 1
ATOM 828 C C . SER A 1 112 ? 7.750 -4.713 -21.069 1.00 96.44 112 SER A C 1
ATOM 830 O O . SER A 1 112 ? 8.516 -3.753 -20.991 1.00 96.44 112 SER A O 1
ATOM 832 N N . ILE A 1 113 ? 6.833 -5.005 -20.152 1.00 94.81 113 ILE A N 1
ATOM 833 C CA . ILE A 1 113 ? 6.573 -4.211 -18.951 1.00 94.81 113 ILE A CA 1
ATOM 834 C C . ILE A 1 113 ? 6.612 -5.166 -17.760 1.00 94.81 113 ILE A C 1
ATOM 836 O O . ILE A 1 113 ? 6.012 -6.239 -17.808 1.00 94.81 113 ILE A O 1
ATOM 840 N N . THR A 1 114 ? 7.319 -4.772 -16.705 1.00 94.19 114 THR A N 1
ATOM 841 C CA . THR A 1 114 ? 7.441 -5.544 -15.465 1.00 94.19 114 THR A CA 1
ATOM 842 C C . THR A 1 114 ? 7.087 -4.646 -14.290 1.00 94.19 114 THR A C 1
ATOM 844 O O . THR A 1 114 ? 7.551 -3.510 -14.226 1.00 94.19 114 THR A O 1
ATOM 847 N N . TYR A 1 115 ? 6.301 -5.169 -13.352 1.00 92.62 115 TYR A N 1
ATOM 848 C CA . TYR A 1 115 ? 5.908 -4.468 -12.134 1.00 92.62 115 TYR A CA 1
ATOM 849 C C . TYR A 1 115 ? 6.868 -4.799 -10.983 1.00 92.62 115 TYR A C 1
ATOM 851 O O . TYR A 1 115 ? 7.045 -5.970 -10.645 1.00 92.62 115 TYR A O 1
ATOM 859 N N . LEU A 1 116 ? 7.526 -3.779 -10.424 1.00 93.31 116 LEU A N 1
ATOM 860 C CA . LEU A 1 116 ? 8.525 -3.879 -9.353 1.00 93.31 116 LEU A CA 1
ATOM 861 C C . LEU A 1 116 ? 8.527 -2.595 -8.509 1.00 93.31 116 LEU A C 1
ATOM 863 O O . LEU A 1 116 ? 8.073 -1.546 -8.959 1.00 93.31 116 LEU A O 1
ATOM 867 N N . LEU A 1 117 ? 9.141 -2.652 -7.325 1.00 92.00 117 LEU A N 1
ATOM 868 C CA . LEU A 1 117 ? 9.395 -1.475 -6.492 1.00 92.00 117 LEU A CA 1
ATOM 869 C C . LEU A 1 117 ? 10.368 -0.501 -7.193 1.00 92.00 117 LEU A C 1
ATOM 871 O O . LEU A 1 117 ? 11.546 -0.823 -7.381 1.00 92.00 117 LEU A O 1
ATOM 875 N N . ALA A 1 118 ? 9.889 0.696 -7.551 1.00 91.88 118 ALA A N 1
ATOM 876 C CA . ALA A 1 118 ? 10.596 1.641 -8.425 1.00 91.88 118 ALA A CA 1
ATOM 877 C C . ALA A 1 118 ? 11.969 2.085 -7.886 1.00 91.88 118 ALA A C 1
ATOM 879 O O . ALA A 1 118 ? 12.976 1.960 -8.585 1.00 91.88 118 ALA A O 1
ATOM 880 N N . ILE A 1 119 ? 12.040 2.540 -6.629 1.00 92.94 119 ILE A N 1
ATOM 881 C CA . ILE A 1 119 ? 13.298 3.005 -6.015 1.00 92.94 119 ILE A CA 1
ATOM 882 C C . ILE A 1 119 ? 14.332 1.870 -5.964 1.00 92.94 119 ILE A C 1
ATOM 884 O O . ILE A 1 119 ? 15.493 2.052 -6.334 1.00 92.94 119 ILE A O 1
ATOM 888 N N . GLY A 1 120 ? 13.910 0.668 -5.571 1.00 92.81 120 GLY A N 1
ATOM 889 C CA . GLY A 1 120 ? 14.778 -0.512 -5.527 1.00 92.81 120 GLY A CA 1
ATOM 890 C C . GLY A 1 120 ? 15.265 -0.935 -6.916 1.00 92.81 120 GLY A C 1
ATOM 891 O O . GLY A 1 120 ? 16.438 -1.289 -7.081 1.00 92.81 120 GLY A O 1
ATOM 892 N N . ALA A 1 121 ? 14.399 -0.843 -7.930 1.00 94.44 121 ALA A N 1
ATOM 893 C CA . ALA A 1 121 ? 14.761 -1.087 -9.321 1.00 94.44 121 ALA A CA 1
ATOM 894 C C . ALA A 1 121 ? 15.810 -0.075 -9.808 1.00 94.44 121 ALA A C 1
ATOM 896 O O . ALA A 1 121 ? 16.866 -0.495 -10.285 1.00 94.44 121 ALA A O 1
ATOM 897 N N . LEU A 1 122 ? 15.589 1.229 -9.604 1.00 94.25 122 LEU A N 1
ATOM 898 C CA . LEU A 1 122 ? 16.547 2.287 -9.953 1.00 94.25 122 LEU A CA 1
ATOM 899 C C . LEU A 1 122 ? 17.902 2.074 -9.276 1.00 94.25 122 LEU A C 1
ATOM 901 O O . LEU A 1 122 ? 18.933 2.053 -9.948 1.00 94.25 122 LEU A O 1
ATOM 905 N N . GLN A 1 123 ? 17.918 1.805 -7.967 1.00 94.25 123 GLN A N 1
ATOM 906 C CA . GLN A 1 123 ? 19.152 1.507 -7.235 1.00 94.25 123 GLN A CA 1
ATOM 907 C C . GLN A 1 123 ? 19.894 0.292 -7.803 1.00 94.25 123 GLN A C 1
ATOM 909 O O . GLN A 1 123 ? 21.128 0.226 -7.766 1.00 94.25 123 GLN A O 1
ATOM 914 N N . ARG A 1 124 ? 19.173 -0.724 -8.293 1.00 95.69 124 ARG A N 1
ATOM 915 C CA . ARG A 1 124 ? 19.804 -1.907 -8.883 1.00 95.69 124 ARG A CA 1
ATOM 916 C C . ARG A 1 124 ? 20.321 -1.643 -10.294 1.00 95.69 124 ARG A C 1
ATOM 918 O O . ARG A 1 124 ? 21.419 -2.115 -10.596 1.00 95.69 124 ARG A O 1
ATOM 925 N N . LEU A 1 125 ? 19.562 -0.925 -11.119 1.00 95.38 125 LEU A N 1
ATOM 926 C CA . LEU A 1 125 ? 19.940 -0.540 -12.480 1.00 95.38 125 LEU A CA 1
ATOM 927 C C . LEU A 1 125 ? 21.187 0.348 -12.459 1.00 95.38 125 LEU A C 1
ATOM 929 O O . LEU A 1 125 ? 22.175 0.014 -13.113 1.00 95.38 125 LEU A O 1
ATOM 933 N N . LEU A 1 126 ? 21.203 1.363 -11.590 1.00 93.44 126 LEU A N 1
ATOM 934 C CA . LEU A 1 126 ? 22.351 2.244 -11.382 1.00 93.44 126 LEU A CA 1
ATOM 935 C C . LEU A 1 126 ? 23.606 1.459 -10.973 1.00 93.44 126 LEU A C 1
ATOM 937 O O . LEU A 1 126 ? 24.659 1.605 -11.587 1.00 93.44 126 LEU A O 1
ATOM 941 N N . ARG A 1 127 ? 23.497 0.543 -9.997 1.00 96.12 127 ARG A N 1
ATOM 942 C CA . ARG A 1 127 ? 24.622 -0.322 -9.573 1.00 96.12 127 ARG A CA 1
ATOM 943 C C . ARG A 1 127 ? 25.143 -1.249 -10.672 1.00 96.12 127 ARG A C 1
ATOM 945 O O . ARG A 1 127 ? 26.257 -1.748 -10.558 1.00 96.12 127 ARG A O 1
ATOM 952 N N . ARG A 1 128 ? 24.330 -1.546 -11.686 1.00 96.94 128 ARG A N 1
ATOM 953 C CA . ARG A 1 128 ? 24.731 -2.346 -12.852 1.00 96.94 128 ARG A CA 1
ATOM 954 C C . ARG A 1 128 ? 25.217 -1.482 -14.021 1.00 96.94 128 ARG A C 1
ATOM 956 O O . ARG A 1 128 ? 25.585 -2.051 -15.041 1.00 96.94 128 ARG A O 1
ATOM 963 N N . GLY A 1 129 ? 25.215 -0.154 -13.887 1.00 95.44 129 GLY A N 1
ATOM 964 C CA . GLY A 1 129 ? 25.553 0.767 -14.972 1.00 95.44 129 GLY A CA 1
ATOM 965 C C . GLY A 1 129 ? 24.540 0.753 -16.120 1.00 95.44 129 GLY A C 1
ATOM 966 O O . GLY A 1 129 ? 24.913 1.034 -17.254 1.00 95.44 129 GLY A O 1
ATOM 967 N N . VAL A 1 130 ? 23.284 0.376 -15.854 1.00 96.50 130 VAL A N 1
ATOM 968 C CA . VAL A 1 130 ? 22.218 0.403 -16.865 1.00 96.50 130 VAL A CA 1
ATOM 969 C C . VAL A 1 130 ? 21.689 1.826 -16.991 1.00 96.50 130 VAL A C 1
ATOM 971 O O . VAL A 1 130 ? 21.323 2.439 -15.991 1.00 96.50 130 VAL A O 1
ATOM 974 N N . ASP A 1 131 ? 21.638 2.323 -18.223 1.00 92.88 131 ASP A N 1
ATOM 975 C CA . ASP A 1 131 ? 21.137 3.658 -18.538 1.00 92.88 131 ASP A CA 1
ATOM 976 C C . ASP A 1 131 ? 19.611 3.737 -18.373 1.00 92.88 131 ASP A C 1
ATOM 978 O O . ASP A 1 131 ? 18.859 2.951 -18.957 1.00 92.88 131 ASP A O 1
ATOM 982 N N . VAL A 1 132 ? 19.161 4.712 -17.589 1.00 93.94 132 VAL A N 1
ATOM 983 C CA . VAL A 1 132 ? 17.753 5.039 -17.365 1.00 93.94 132 VAL A CA 1
ATOM 984 C C . VAL A 1 132 ? 17.584 6.524 -17.696 1.00 93.94 132 VAL A C 1
ATOM 986 O O . VAL A 1 132 ? 18.296 7.343 -17.114 1.00 93.94 132 VAL A O 1
ATOM 989 N N . PRO A 1 133 ? 16.666 6.907 -18.601 1.00 92.44 133 PRO A N 1
ATOM 990 C CA . PRO A 1 133 ? 15.701 6.056 -19.304 1.00 92.44 133 PRO A CA 1
ATOM 991 C C . PRO A 1 133 ? 16.241 5.376 -20.583 1.00 92.44 133 PRO A C 1
ATOM 993 O O . PRO A 1 133 ? 15.480 4.704 -21.274 1.00 92.44 133 PRO A O 1
ATOM 996 N N . GLY A 1 134 ? 17.518 5.553 -20.951 1.00 91.25 134 GLY A N 1
ATOM 997 C CA . GLY A 1 134 ? 17.997 5.207 -22.299 1.00 91.25 134 GLY A CA 1
ATOM 998 C C . GLY A 1 134 ? 17.909 3.723 -22.676 1.00 91.25 134 GLY A C 1
ATOM 999 O O . GLY A 1 134 ? 17.564 3.404 -23.815 1.00 91.25 134 GLY A O 1
ATOM 1000 N N . ALA A 1 135 ? 18.177 2.812 -21.736 1.00 93.31 135 ALA A N 1
ATOM 1001 C CA . ALA A 1 135 ? 18.037 1.368 -21.939 1.00 93.31 135 ALA A CA 1
ATOM 1002 C C . ALA A 1 135 ? 16.759 0.802 -21.301 1.00 93.31 135 ALA A C 1
ATOM 1004 O O . ALA A 1 135 ? 16.156 -0.125 -21.845 1.00 93.31 135 ALA A O 1
ATOM 1005 N N . VAL A 1 136 ? 16.348 1.343 -20.151 1.00 93.62 136 VAL A N 1
ATOM 1006 C CA . VAL A 1 136 ? 15.139 0.937 -19.423 1.00 93.62 136 VAL A CA 1
ATOM 1007 C C . VAL A 1 136 ? 14.440 2.179 -18.887 1.00 93.62 136 VAL A C 1
ATOM 1009 O O . VAL A 1 136 ? 15.064 2.969 -18.186 1.00 93.62 136 VAL A O 1
ATOM 1012 N N . SER A 1 137 ? 13.143 2.319 -19.156 1.00 95.06 137 SER A N 1
ATOM 1013 C CA . SER A 1 137 ? 12.300 3.349 -18.539 1.00 95.06 137 SER A CA 1
ATOM 1014 C C . SER A 1 137 ? 11.763 2.859 -17.198 1.00 95.06 137 SER A C 1
ATOM 1016 O O . SER A 1 137 ? 11.382 1.694 -17.071 1.00 95.06 137 SER A O 1
ATOM 1018 N N . VAL A 1 138 ? 11.700 3.749 -16.208 1.00 94.75 138 VAL A N 1
ATOM 1019 C CA . VAL A 1 138 ? 11.099 3.471 -14.899 1.00 94.75 138 VAL A CA 1
ATOM 1020 C C . VAL A 1 138 ? 10.044 4.528 -14.612 1.00 94.75 138 VAL A C 1
ATOM 1022 O O . VAL A 1 138 ? 10.335 5.723 -14.663 1.00 94.75 138 VAL A O 1
ATOM 1025 N N . VAL A 1 139 ? 8.834 4.068 -14.298 1.00 93.75 139 VAL A N 1
ATOM 1026 C CA . VAL A 1 139 ? 7.717 4.905 -13.857 1.00 93.75 139 VAL A CA 1
ATOM 1027 C C . VAL A 1 139 ? 7.332 4.464 -12.445 1.00 93.75 139 VAL A C 1
ATOM 1029 O O . VAL A 1 139 ? 7.180 3.269 -12.192 1.00 93.75 139 VAL A O 1
ATOM 1032 N N . GLY A 1 140 ? 7.264 5.419 -11.524 1.00 90.31 140 GLY A N 1
ATOM 1033 C CA . GLY A 1 140 ? 6.810 5.245 -10.151 1.00 90.31 140 GLY A CA 1
ATOM 1034 C C . GLY A 1 140 ? 5.313 5.507 -9.987 1.00 90.31 140 GLY A C 1
ATOM 1035 O O . GLY A 1 140 ? 4.632 5.979 -10.897 1.00 90.31 140 GLY A O 1
ATOM 1036 N N . TYR A 1 141 ? 4.830 5.200 -8.791 1.00 86.00 141 TYR A N 1
ATOM 1037 C CA . TYR A 1 141 ? 3.480 5.468 -8.314 1.00 86.00 141 TYR A CA 1
ATOM 1038 C C . TYR A 1 141 ? 3.610 6.134 -6.935 1.00 86.00 141 TYR A C 1
ATOM 1040 O O . TYR A 1 141 ? 4.593 5.876 -6.238 1.00 86.00 141 TYR A O 1
ATOM 1048 N N . ASP A 1 142 ? 2.665 7.003 -6.585 1.00 78.88 142 ASP A N 1
ATOM 1049 C CA . ASP A 1 142 ? 2.552 7.802 -5.352 1.00 78.88 142 ASP A CA 1
ATOM 1050 C C . ASP A 1 142 ? 3.347 9.116 -5.273 1.00 78.88 142 ASP A C 1
ATOM 1052 O O . ASP A 1 142 ? 2.997 9.956 -4.452 1.00 78.88 142 ASP A O 1
ATOM 1056 N N . ASP A 1 143 ? 4.358 9.350 -6.120 1.00 82.94 143 ASP A N 1
ATOM 1057 C CA . ASP A 1 143 ? 5.223 10.555 -6.058 1.00 82.94 143 ASP A CA 1
ATOM 1058 C C . ASP A 1 143 ? 5.749 10.852 -4.641 1.00 82.94 143 ASP A C 1
ATOM 1060 O O . ASP A 1 143 ? 5.797 11.984 -4.165 1.00 82.94 143 ASP A O 1
ATOM 1064 N N . ILE A 1 144 ? 6.143 9.790 -3.934 1.00 81.44 144 ILE A N 1
ATOM 1065 C CA . ILE A 1 144 ? 6.642 9.908 -2.566 1.00 81.44 144 ILE A CA 1
ATOM 1066 C C . ILE A 1 144 ? 7.888 10.794 -2.497 1.00 81.44 144 ILE A C 1
ATOM 1068 O O . ILE A 1 144 ? 8.714 10.781 -3.408 1.00 81.44 144 ILE A O 1
ATOM 1072 N N . PHE A 1 145 ? 8.106 11.447 -1.351 1.00 79.62 145 PHE A N 1
ATOM 1073 C CA . PHE A 1 145 ? 9.293 12.275 -1.074 1.00 79.62 145 PHE A CA 1
ATOM 1074 C C . PHE A 1 145 ? 10.632 11.614 -1.461 1.00 79.62 145 PHE A C 1
ATOM 1076 O O . PHE A 1 145 ? 11.547 12.275 -1.943 1.00 79.62 145 PHE A O 1
ATOM 1083 N N . GLY A 1 146 ? 10.759 10.291 -1.298 1.00 81.31 146 GLY A N 1
ATOM 1084 C CA . GLY A 1 146 ? 11.964 9.545 -1.687 1.00 81.31 146 GLY A CA 1
ATOM 1085 C C . GLY A 1 146 ? 12.296 9.595 -3.189 1.00 81.31 146 GLY A C 1
ATOM 1086 O O . GLY A 1 146 ? 13.447 9.367 -3.567 1.00 81.31 146 GLY A O 1
ATOM 1087 N N . SER A 1 147 ? 11.322 9.914 -4.044 1.00 85.38 147 SER A N 1
ATOM 1088 C CA . SER A 1 147 ? 11.467 9.970 -5.503 1.00 85.38 147 SER A CA 1
ATOM 1089 C C . SER A 1 147 ? 12.417 11.083 -5.952 1.00 85.38 147 SER A C 1
ATOM 1091 O O . SER A 1 147 ? 13.206 10.874 -6.873 1.00 85.38 147 SER A O 1
ATOM 1093 N N . ASP A 1 148 ? 12.420 12.227 -5.260 1.00 85.62 148 ASP A N 1
ATOM 1094 C CA . ASP A 1 148 ? 13.285 13.379 -5.562 1.00 85.62 148 ASP A CA 1
ATOM 1095 C C . ASP A 1 148 ? 14.782 13.071 -5.457 1.00 85.62 148 ASP A C 1
ATOM 1097 O O . ASP A 1 148 ? 15.604 13.679 -6.142 1.00 85.62 148 ASP A O 1
ATOM 1101 N N . PHE A 1 149 ? 15.140 12.123 -4.593 1.00 87.56 149 PHE A N 1
ATOM 1102 C CA . PHE A 1 149 ? 16.530 11.783 -4.283 1.00 87.56 149 PHE A CA 1
ATOM 1103 C C . PHE A 1 149 ? 17.063 10.630 -5.134 1.00 87.56 149 PHE A C 1
ATOM 1105 O O . PHE A 1 149 ? 18.212 10.209 -4.974 1.00 87.56 149 PHE A O 1
ATOM 1112 N N . CYS A 1 150 ? 16.237 10.096 -6.034 1.00 88.69 150 CYS A N 1
ATOM 1113 C CA . CYS A 1 150 ? 16.661 9.080 -6.979 1.00 88.69 150 CYS A CA 1
ATOM 1114 C C . CYS A 1 150 ? 17.499 9.697 -8.104 1.00 88.69 150 CYS A C 1
ATOM 1116 O O . CYS A 1 150 ? 17.323 10.853 -8.483 1.00 88.69 150 CYS A O 1
ATOM 1118 N N . ASN A 1 151 ? 18.413 8.905 -8.664 1.00 87.56 151 ASN A N 1
ATOM 1119 C CA . ASN A 1 151 ? 19.207 9.303 -9.820 1.00 87.56 151 ASN A CA 1
ATOM 1120 C C . ASN A 1 151 ? 19.109 8.239 -10.932 1.00 87.56 151 ASN A C 1
ATOM 1122 O O . ASN A 1 151 ? 19.695 7.162 -10.769 1.00 87.56 151 ASN A O 1
ATOM 1126 N N . PRO A 1 152 ? 18.398 8.523 -12.041 1.00 89.19 152 PRO A N 1
ATOM 1127 C CA . PRO A 1 152 ? 17.573 9.721 -12.261 1.00 89.19 152 PRO A CA 1
ATOM 1128 C C . PRO A 1 152 ? 16.318 9.737 -11.359 1.00 89.19 152 PRO A C 1
ATOM 1130 O O . PRO A 1 152 ? 15.884 8.669 -10.912 1.00 89.19 152 PRO A O 1
ATOM 1133 N N . PRO A 1 153 ? 15.702 10.908 -11.109 1.00 88.81 153 PRO A N 1
ATOM 1134 C CA . PRO A 1 153 ? 14.363 10.973 -10.526 1.00 88.81 153 PRO A CA 1
ATOM 1135 C C . PRO A 1 153 ? 13.359 10.269 -11.453 1.00 88.81 153 PRO A C 1
ATOM 1137 O O . PRO A 1 153 ? 13.401 10.517 -12.663 1.00 88.81 153 PRO A O 1
ATOM 1140 N N . PRO A 1 154 ? 12.479 9.389 -10.944 1.00 89.62 154 PRO A N 1
ATOM 1141 C CA . PRO A 1 154 ? 11.517 8.687 -11.782 1.00 89.62 154 PRO A CA 1
ATOM 1142 C C . PRO A 1 154 ? 10.428 9.627 -12.305 1.00 89.62 154 PRO A C 1
ATOM 1144 O O . PRO A 1 154 ? 10.023 10.577 -11.637 1.00 89.62 154 PRO A O 1
ATOM 1147 N N . THR A 1 155 ? 9.894 9.293 -13.479 1.00 90.62 155 THR A N 1
ATOM 1148 C CA . THR A 1 155 ? 8.544 9.727 -13.870 1.00 90.62 155 THR A CA 1
ATOM 1149 C C . THR A 1 155 ? 7.549 9.090 -12.904 1.00 90.62 155 THR A C 1
ATOM 1151 O O . THR A 1 155 ? 7.729 7.921 -12.577 1.00 90.62 155 THR A O 1
ATOM 1154 N N . THR A 1 156 ? 6.530 9.796 -12.420 1.00 88.81 156 THR A N 1
ATOM 1155 C CA . THR A 1 156 ? 5.604 9.226 -11.425 1.00 88.81 156 THR A CA 1
ATOM 1156 C C . THR A 1 156 ? 4.199 9.802 -11.529 1.00 88.81 156 THR A C 1
ATOM 1158 O O . THR A 1 156 ? 3.999 10.930 -11.981 1.00 88.81 156 THR A O 1
ATOM 1161 N N . LEU A 1 157 ? 3.230 8.987 -11.118 1.00 86.50 157 LEU A N 1
ATOM 1162 C CA . LEU A 1 157 ? 1.830 9.354 -10.944 1.00 86.50 157 LEU A CA 1
ATOM 1163 C C . LEU A 1 157 ? 1.589 9.644 -9.458 1.00 86.50 157 LEU A C 1
ATOM 1165 O O . LEU A 1 157 ? 1.918 8.809 -8.619 1.00 86.50 157 LEU A O 1
ATOM 1169 N N . THR A 1 158 ? 1.043 10.811 -9.116 1.00 75.38 158 THR A N 1
ATOM 1170 C CA . THR A 1 158 ? 0.733 11.166 -7.718 1.00 75.38 158 THR A CA 1
ATOM 1171 C C . THR A 1 158 ? -0.583 10.538 -7.285 1.00 75.38 158 THR A C 1
ATOM 1173 O O . THR A 1 158 ? -1.614 10.811 -7.894 1.00 75.38 158 THR A O 1
ATOM 1176 N N . GLY A 1 159 ? -0.576 9.760 -6.204 1.00 62.25 159 GLY A N 1
ATOM 1177 C CA . GLY A 1 159 ? -1.797 9.164 -5.664 1.00 62.25 159 GLY A CA 1
ATOM 1178 C C . GLY A 1 159 ? -2.814 10.219 -5.176 1.00 62.25 159 GLY A C 1
ATOM 1179 O O . GLY A 1 159 ? -2.429 11.327 -4.789 1.00 62.25 159 GLY A O 1
ATOM 1180 N N . PRO A 1 160 ? -4.121 9.898 -5.119 1.00 54.53 160 PRO A N 1
ATOM 1181 C CA . PRO A 1 160 ? -5.164 10.804 -4.625 1.00 54.53 160 PRO A CA 1
ATOM 1182 C C . PRO A 1 160 ? -4.922 11.304 -3.194 1.00 54.53 160 PRO A C 1
ATOM 1184 O O . PRO A 1 160 ? -5.352 12.401 -2.849 1.00 54.53 160 PRO A O 1
ATOM 1187 N N . ALA A 1 161 ? -4.213 10.523 -2.371 1.00 52.84 161 ALA A N 1
ATOM 1188 C CA . ALA A 1 161 ? -3.891 10.861 -0.985 1.00 52.84 161 ALA A CA 1
ATOM 1189 C C . ALA A 1 161 ? -3.001 12.112 -0.844 1.00 52.84 161 ALA A C 1
ATOM 1191 O O . ALA A 1 161 ? -3.163 12.857 0.117 1.00 52.84 161 ALA A O 1
ATOM 1192 N N . GLU A 1 162 ? -2.108 12.359 -1.806 1.00 49.31 162 GLU A N 1
ATOM 1193 C CA . GLU A 1 162 ? -1.226 13.538 -1.847 1.00 49.31 162 GLU A CA 1
ATOM 1194 C C . GLU A 1 162 ? -1.919 14.744 -2.517 1.00 49.31 162 GLU A C 1
ATOM 1196 O O . GLU A 1 162 ? -1.661 15.896 -2.171 1.00 49.31 162 GLU A O 1
ATOM 1201 N N . GLN A 1 163 ? -2.863 14.501 -3.440 1.00 43.12 163 GLN A N 1
ATOM 1202 C CA . GLN A 1 163 ? -3.681 15.560 -4.062 1.00 43.12 163 GLN A CA 1
ATOM 1203 C C . GLN A 1 163 ? -4.809 16.060 -3.153 1.00 43.12 163 GLN A C 1
ATOM 1205 O O . GLN A 1 163 ? -5.277 17.194 -3.296 1.00 43.12 163 GLN A O 1
ATOM 1210 N N . ALA A 1 164 ? -5.233 15.236 -2.194 1.00 44.03 164 ALA A N 1
ATOM 1211 C CA . ALA A 1 164 ? -6.116 15.624 -1.110 1.00 44.03 164 ALA A CA 1
ATOM 1212 C C . ALA A 1 164 ? -5.366 16.539 -0.124 1.00 44.03 164 ALA A C 1
ATOM 1214 O O . ALA A 1 164 ? -5.072 16.164 1.011 1.00 44.03 164 ALA A O 1
ATOM 1215 N N . GLY A 1 165 ? -5.087 17.784 -0.534 1.00 38.00 165 GLY A N 1
ATOM 1216 C CA . GLY A 1 165 ? -4.775 18.868 0.405 1.00 38.00 165 GLY A CA 1
ATOM 1217 C C . GLY A 1 165 ? -5.798 18.876 1.552 1.00 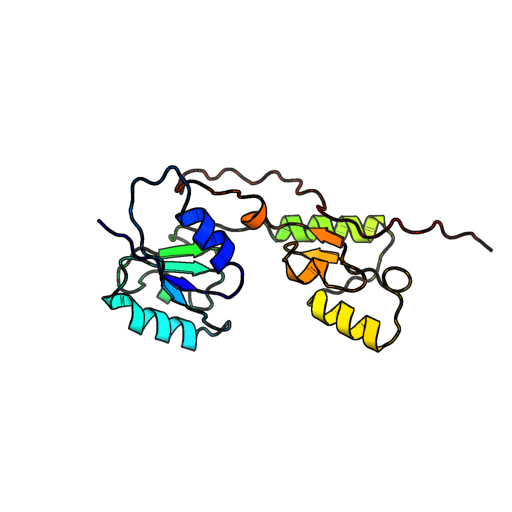38.00 165 GLY A C 1
ATOM 1218 O O . GLY A 1 165 ? -6.897 18.365 1.356 1.00 38.00 165 GLY A O 1
ATOM 1219 N N . PRO A 1 166 ? -5.476 19.428 2.741 1.00 35.88 166 PRO A N 1
ATOM 1220 C CA . PRO A 1 166 ? -6.090 19.085 4.031 1.00 35.88 166 PRO A CA 1
ATOM 1221 C C . PRO A 1 166 ? -7.600 18.847 3.931 1.00 35.88 166 PRO A C 1
ATOM 1223 O O . PRO A 1 166 ? -8.403 19.777 4.036 1.00 35.88 166 PRO A O 1
ATOM 1226 N N . ALA A 1 167 ? -7.980 17.589 3.700 1.00 38.72 167 ALA A N 1
ATOM 1227 C CA . ALA A 1 167 ? -9.365 17.232 3.481 1.00 38.72 167 ALA A CA 1
ATOM 1228 C C . ALA A 1 167 ? -10.076 17.373 4.821 1.00 38.72 167 ALA A C 1
ATOM 1230 O O . ALA A 1 167 ? -9.703 16.722 5.791 1.00 38.72 167 ALA A O 1
ATOM 1231 N N . GLY A 1 168 ? -11.073 18.262 4.892 1.00 35.44 168 GLY A N 1
ATOM 1232 C CA . GLY A 1 168 ? -12.071 18.294 5.969 1.00 35.44 168 GLY A CA 1
ATOM 1233 C C . GLY A 1 168 ? -12.496 16.877 6.381 1.00 35.44 168 GLY A C 1
ATOM 1234 O O . GLY A 1 168 ? -12.460 15.991 5.526 1.00 35.44 168 GLY A O 1
ATOM 1235 N N . PRO A 1 169 ? -12.999 16.632 7.606 1.00 34.69 169 PRO A N 1
ATOM 1236 C CA . PRO A 1 169 ? -13.757 15.417 7.880 1.00 34.69 169 PRO A CA 1
ATOM 1237 C C . PRO A 1 169 ? -15.088 15.506 7.116 1.00 34.69 169 PRO A C 1
ATOM 1239 O O . PRO A 1 169 ? -16.140 15.798 7.675 1.00 34.69 169 PRO A O 1
ATOM 1242 N N . ALA A 1 170 ? -15.027 15.329 5.805 1.00 38.09 170 ALA A N 1
ATOM 1243 C CA . ALA A 1 170 ? -16.150 15.094 4.929 1.00 38.09 170 ALA A CA 1
ATOM 1244 C C . ALA A 1 170 ? -16.036 13.635 4.492 1.00 38.09 170 ALA A C 1
ATOM 1246 O O . ALA A 1 170 ? -15.749 13.324 3.343 1.00 38.09 170 ALA A O 1
ATOM 1247 N N . LEU A 1 171 ? -16.285 12.748 5.455 1.00 43.09 171 LEU A N 1
ATOM 1248 C CA . LEU A 1 171 ? -16.576 11.322 5.275 1.00 43.09 171 LEU A CA 1
ATOM 1249 C C . LEU A 1 171 ? -17.917 11.095 4.530 1.00 43.09 171 LEU A C 1
ATOM 1251 O O . LEU A 1 171 ? -18.567 10.080 4.735 1.00 43.09 171 LEU A O 1
ATOM 1255 N N . ASP A 1 172 ? -18.365 12.046 3.700 1.00 29.72 172 ASP A N 1
ATOM 1256 C CA . ASP A 1 172 ? -19.719 12.057 3.128 1.00 29.72 172 ASP A CA 1
ATOM 1257 C C . ASP A 1 172 ? -19.784 12.610 1.696 1.00 29.72 172 ASP A C 1
ATOM 1259 O O . ASP A 1 172 ? -20.643 13.425 1.359 1.00 29.72 172 ASP A O 1
ATOM 1263 N N . ARG A 1 173 ? -18.863 12.191 0.820 1.00 29.89 173 ARG A N 1
ATOM 1264 C CA . ARG A 1 173 ? -19.105 12.250 -0.629 1.00 29.89 173 ARG A CA 1
ATOM 1265 C C . ARG A 1 173 ? -18.468 11.056 -1.344 1.00 29.89 173 ARG A C 1
ATOM 1267 O O . ARG A 1 173 ? -17.250 11.049 -1.498 1.00 29.89 173 ARG A O 1
ATOM 1274 N N . PRO A 1 174 ? -19.263 10.108 -1.875 1.00 31.91 174 PRO A N 1
ATOM 1275 C CA . PRO A 1 174 ? -18.811 9.227 -2.939 1.00 31.91 174 PRO A CA 1
ATOM 1276 C C . PRO A 1 174 ? -18.799 10.055 -4.231 1.00 31.91 174 PRO A C 1
ATOM 1278 O O . PRO A 1 174 ? -19.735 10.033 -5.026 1.00 31.91 174 PRO A O 1
ATOM 1281 N N . GLY A 1 175 ? -17.783 10.899 -4.381 1.00 31.53 175 GLY A N 1
ATOM 1282 C CA . GLY A 1 175 ? -17.443 11.510 -5.657 1.00 31.53 175 GLY A CA 1
ATOM 1283 C C . GLY A 1 175 ? -16.268 10.733 -6.216 1.00 31.53 175 GLY A C 1
ATOM 1284 O O . GLY A 1 175 ? -15.207 10.739 -5.599 1.00 31.53 175 GLY A O 1
ATOM 1285 N N . SER A 1 176 ? -16.464 10.045 -7.340 1.00 33.19 176 SER A N 1
ATOM 1286 C CA . SER A 1 176 ? -15.366 9.443 -8.095 1.00 33.19 176 SER A CA 1
ATOM 1287 C C . SER A 1 176 ? -14.267 10.495 -8.305 1.00 33.19 176 SER A C 1
ATOM 1289 O O . SER A 1 176 ? -14.609 11.609 -8.728 1.00 33.19 176 SER A O 1
ATOM 1291 N N . PRO A 1 177 ? -12.988 10.190 -8.021 1.00 40.06 177 PRO A N 1
ATOM 1292 C CA . PRO A 1 177 ? -11.884 11.062 -8.402 1.00 40.06 177 PRO A CA 1
ATOM 1293 C C . PRO A 1 177 ? -11.951 11.366 -9.903 1.00 40.06 177 PRO A C 1
ATOM 1295 O O . PRO A 1 177 ? -12.537 10.598 -10.669 1.00 40.06 177 PRO A O 1
ATOM 1298 N N . ASP A 1 178 ? -11.373 12.492 -10.321 1.00 39.12 178 ASP A N 1
ATOM 1299 C CA . ASP A 1 178 ? -11.196 12.803 -11.742 1.00 39.12 178 ASP A CA 1
ATOM 1300 C C . ASP A 1 178 ? -10.556 11.585 -12.451 1.00 39.12 178 ASP A C 1
ATOM 1302 O O . ASP A 1 178 ? -9.490 11.142 -12.017 1.00 39.12 178 ASP A O 1
ATOM 1306 N N . PRO A 1 179 ? -11.188 10.999 -13.490 1.00 41.78 179 PRO A N 1
ATOM 1307 C CA . PRO A 1 179 ? -10.711 9.776 -14.145 1.00 41.78 179 PRO A CA 1
ATOM 1308 C C . PRO A 1 179 ? -9.385 9.958 -14.900 1.00 41.78 179 PRO A C 1
ATOM 1310 O O . PRO A 1 179 ? -8.861 9.003 -15.470 1.00 41.78 179 PRO A O 1
ATOM 1313 N N . HIS A 1 180 ? -8.833 11.172 -14.926 1.00 47.44 180 HIS A N 1
ATOM 1314 C CA . HIS A 1 180 ? -7.547 11.482 -15.532 1.00 47.44 180 HIS A CA 1
ATOM 1315 C C . HIS A 1 180 ? -6.620 12.123 -14.499 1.00 47.44 180 HIS A C 1
ATOM 1317 O O . HIS A 1 180 ? -6.531 13.345 -14.407 1.00 47.44 180 HIS A O 1
ATOM 1323 N N . LEU A 1 181 ? -5.889 11.303 -13.739 1.00 54.31 181 LEU A N 1
ATOM 1324 C CA . LEU A 1 181 ? -4.771 11.806 -12.948 1.00 54.31 181 LEU A CA 1
ATOM 1325 C C . LEU A 1 181 ? -3.595 12.081 -13.901 1.00 54.31 181 LEU A C 1
ATOM 1327 O O . LEU A 1 181 ? -3.063 11.154 -14.508 1.00 54.31 181 LEU A O 1
ATOM 1331 N N . PRO A 1 182 ? -3.170 13.339 -14.098 1.00 56.56 182 PRO A N 1
ATOM 1332 C CA . PRO A 1 182 ? -2.025 13.605 -14.955 1.00 56.56 182 PRO A CA 1
ATOM 1333 C C . PRO A 1 182 ? -0.753 13.032 -14.317 1.00 56.56 182 PRO A C 1
ATOM 1335 O O . PRO A 1 182 ? -0.588 13.080 -13.096 1.00 56.56 182 PRO A O 1
ATOM 1338 N N . LEU A 1 183 ? 0.178 12.537 -15.141 1.00 60.22 183 LEU A N 1
ATOM 1339 C CA . LEU A 1 183 ? 1.554 12.317 -14.694 1.00 60.22 183 LEU A CA 1
ATOM 1340 C C . LEU A 1 183 ? 2.079 13.647 -14.156 1.00 60.22 183 LEU A C 1
ATOM 1342 O O . LEU A 1 183 ? 2.147 14.645 -14.872 1.00 60.22 183 LEU A O 1
ATOM 1346 N N . THR A 1 184 ? 2.400 13.673 -12.873 1.00 63.72 184 THR A N 1
ATOM 1347 C CA . THR A 1 184 ? 2.771 14.896 -12.156 1.00 63.72 184 THR A CA 1
ATOM 1348 C C . THR A 1 184 ? 4.239 15.239 -12.347 1.00 63.72 184 THR A C 1
ATOM 1350 O O . THR A 1 184 ? 4.623 16.406 -12.244 1.00 63.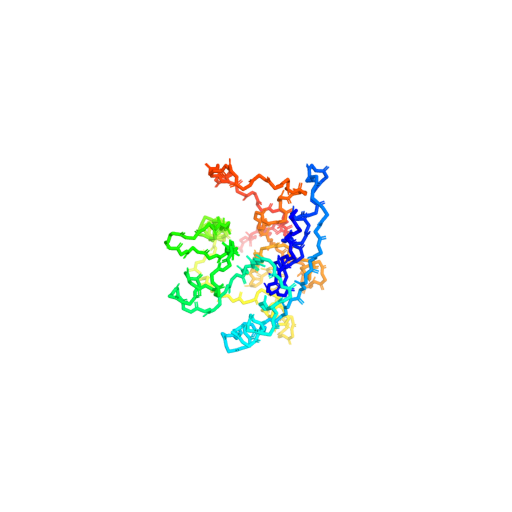72 184 THR A O 1
ATOM 1353 N N . ARG A 1 185 ? 5.057 14.245 -12.714 1.00 65.38 185 ARG A N 1
ATOM 1354 C CA . ARG A 1 185 ? 6.467 14.419 -13.052 1.00 65.38 185 ARG A CA 1
ATOM 1355 C C . ARG A 1 185 ? 6.868 13.530 -14.219 1.00 65.38 185 ARG A C 1
ATOM 1357 O O . ARG A 1 185 ? 6.717 12.317 -14.129 1.00 65.38 185 ARG A O 1
ATOM 1364 N N . GLU A 1 186 ? 7.476 14.120 -15.248 1.00 59.09 186 GLU A N 1
ATOM 1365 C CA . GLU A 1 186 ? 8.112 13.395 -16.355 1.00 59.09 186 GLU A CA 1
ATOM 1366 C C . GLU A 1 186 ? 9.627 13.635 -16.388 1.00 59.09 186 GLU A C 1
ATOM 1368 O O . GLU A 1 186 ? 10.106 14.771 -16.388 1.00 59.09 186 GLU A O 1
ATOM 1373 N N . SER A 1 187 ? 10.401 12.552 -16.447 1.00 51.00 187 SER A N 1
ATOM 1374 C CA . SER A 1 187 ? 11.862 12.590 -16.533 1.00 51.00 187 SER A CA 1
ATOM 1375 C C . SER A 1 187 ? 12.331 12.428 -17.987 1.00 51.00 187 SER A C 1
ATOM 1377 O O . SER A 1 187 ? 12.724 11.339 -18.399 1.00 51.00 187 SER A O 1
ATOM 1379 N N . GLY A 1 188 ? 12.331 13.523 -18.756 1.00 47.00 188 GLY A N 1
ATOM 1380 C CA . GLY A 1 188 ? 12.986 13.620 -20.070 1.00 47.00 188 GLY A CA 1
ATOM 1381 C C . GLY A 1 188 ? 12.263 12.923 -21.236 1.00 47.00 188 GLY A C 1
ATOM 1382 O O . GLY A 1 188 ? 11.993 11.728 -21.211 1.00 47.00 188 GLY A O 1
ATOM 1383 N N . SER A 1 189 ? 12.013 13.669 -22.317 1.00 34.22 189 SER A N 1
ATOM 1384 C CA . SER A 1 189 ? 11.429 13.140 -23.557 1.00 34.22 189 SER A CA 1
ATOM 1385 C C . SER A 1 189 ? 12.313 12.052 -24.193 1.00 34.22 189 SER A C 1
ATOM 1387 O O . SER A 1 189 ? 13.540 12.232 -24.220 1.00 34.22 189 SER A O 1
ATOM 1389 N N . PRO A 1 190 ? 11.749 11.000 -24.820 1.00 36.47 190 PRO A N 1
ATOM 1390 C CA . PRO A 1 190 ? 12.534 10.068 -25.623 1.00 36.47 190 PRO A CA 1
ATOM 1391 C C . PRO A 1 190 ? 13.244 10.841 -26.732 1.00 36.47 190 PRO A C 1
ATOM 1393 O O . PRO A 1 190 ? 12.605 11.553 -27.510 1.00 36.47 190 PRO A O 1
ATOM 1396 N N . ARG A 1 191 ? 14.573 10.722 -26.828 1.00 35.22 191 ARG A N 1
ATOM 1397 C CA . ARG A 1 191 ? 15.279 11.278 -27.988 1.00 35.22 191 ARG A CA 1
ATOM 1398 C C . ARG A 1 191 ? 14.788 10.542 -29.241 1.00 35.22 191 ARG A C 1
ATOM 1400 O O . ARG A 1 191 ? 14.725 9.309 -29.211 1.00 35.22 191 ARG A O 1
ATOM 1407 N N . PRO A 1 192 ? 14.456 11.248 -30.338 1.00 29.53 192 PRO A N 1
ATOM 1408 C CA . PRO A 1 192 ? 14.075 10.589 -31.579 1.00 29.53 192 PRO A CA 1
ATOM 1409 C C . PRO A 1 192 ? 15.214 9.663 -32.015 1.00 29.53 192 PRO A C 1
ATOM 1411 O O . PRO A 1 192 ? 16.378 10.069 -32.047 1.00 29.53 192 PRO A O 1
ATOM 1414 N N . ARG A 1 193 ? 14.886 8.402 -32.319 1.00 34.81 193 ARG A N 1
ATOM 1415 C CA . ARG A 1 193 ? 15.846 7.465 -32.910 1.00 34.81 193 ARG A CA 1
ATOM 1416 C C . ARG A 1 193 ? 16.257 8.029 -34.269 1.00 34.81 193 ARG A C 1
ATOM 1418 O O . ARG A 1 193 ? 15.460 8.011 -35.203 1.00 34.81 193 ARG A O 1
ATOM 1425 N N . VAL A 1 194 ? 17.478 8.546 -34.370 1.00 32.44 194 VAL A N 1
ATOM 1426 C CA . VAL A 1 194 ? 18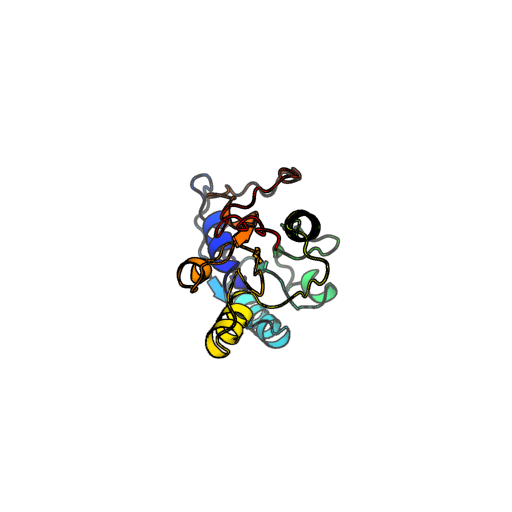.089 8.860 -35.664 1.00 32.44 194 VAL A CA 1
ATOM 1427 C C . VAL A 1 194 ? 18.346 7.518 -36.343 1.00 32.44 194 VAL A C 1
ATOM 1429 O O . VAL A 1 194 ? 19.137 6.716 -35.848 1.00 32.44 194 VAL A O 1
ATOM 1432 N N . GLY A 1 195 ? 17.583 7.236 -37.399 1.00 36.59 195 GLY A N 1
ATOM 1433 C CA . GLY A 1 195 ? 17.783 6.059 -38.239 1.00 36.59 195 GLY A CA 1
ATOM 1434 C C . GLY A 1 195 ? 19.171 6.087 -38.874 1.00 36.59 195 GLY A C 1
ATOM 1435 O O . GLY A 1 195 ? 19.652 7.156 -39.250 1.00 36.59 195 GLY A O 1
ATOM 1436 N N . VAL A 1 196 ? 19.798 4.910 -38.930 1.00 37.22 196 VAL A N 1
ATOM 1437 C CA . VAL A 1 196 ? 21.016 4.640 -39.711 1.00 37.22 196 VAL A CA 1
ATOM 1438 C C . VAL A 1 196 ? 20.696 4.731 -41.197 1.00 37.22 196 VAL A C 1
ATOM 1440 O O . VAL A 1 196 ? 19.616 4.220 -41.577 1.00 37.22 196 VAL A O 1
#

Foldseek 3Di:
DEFAEEEEADALVVLVVLQAVFPPDPHDYHYHYDYQVQDLVSVVVCLVVCVVVGQEYEYEPHPHDLVCQVPSVVHQYEYECDDHPPHHYHHWPVVLQVVVVVVVCVVLPDDDDDDDAQQVVLVVCVVVVHDPPQRPATEEEQPDPVQVVGVVRHFYFRIVSVVPRRHHPCSDDPDDPDSDRDRPDDDDDPDPPPDD

InterPro domains:
  IPR028082 Periplasmic binding protein-like I [SSF53822] (25-166)
  IPR046335 Transcriptional regulator LacI/GalR-like, sensor domain [PF13377] (117-165)

Organism: NCBI:txid630973